Protein AF-A0A7J4PI38-F1 (afdb_monomer)

Secondary structure (DSSP, 8-state):
-----HHHHHHHHHHHHHGGG-S-HHHHHHHHHHHS-HHHHHHHHHHT----HHHHHHHHHHHHHHHHHHHHHHHHHHHHHS---HHHHHHHHHHHHHHHHHHHHHHHHHHHHHHHHHHHHHHHHHHHHHHHHHHHHHHS--HHHHHHHHHHH--SHHHHHHHHHHHHHHTTSSSSHHHHHHHHHHHHHTT-HHHHHHHHHHHHTT-

Foldseek 3Di:
DDPCDVLLVLLVVQCVVCVVVDPDNVVQLVVLVVVDDPLLVVLCVLVVRPDRSNSLLSSLVVVLVVLLVVLVVVLVVVVVPDDDDPVVNVVSVVCSVVVSVVSSVCSNCVSVVVSVVLLVQVVVCL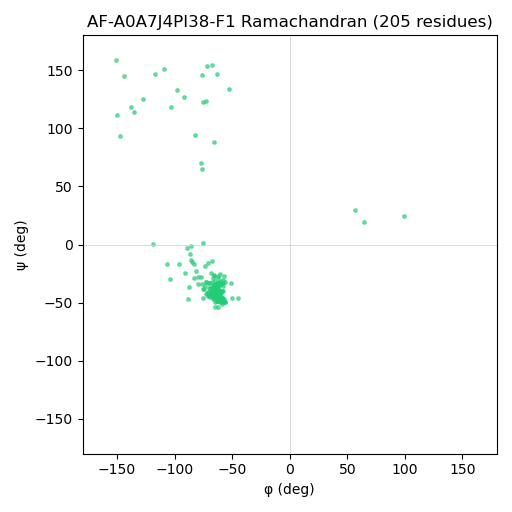VVLLCQLVVVCVVPVDNLRSLVRSLVPDPGPVSVVSVVLNVCVVVVVDVDPLRSLQVVLVVCCVSPVVSSVSSVVSVVVSD

Sequence (207 aa):
MGESNWYVKACKGTARKWGDAIPDPDAFSRKCEKSVSPEYRDALRFTGFDLESFETVLFSYFGTLAVFLILFGVDLFLLFTRSFNSRTLSLMGLLTIFIPFCVLYYLSEYVKIHAKLMKIASLGDIPEVLSYIVMSMKLVPNVEHAVLFAARNSERPLAKDLKKLIWDLNLRTYSSMDEALLSFADLWGRNSEYFKRSLHLIKSSTA

Mean predicted aligned error: 11.88 Å

Structure (mmCIF, N/CA/C/O backbone):
data_AF-A0A7J4PI38-F1
#
_entry.id   AF-A0A7J4PI38-F1
#
loop_
_atom_site.group_PDB
_atom_site.id
_atom_site.type_symbol
_atom_site.label_atom_id
_atom_site.label_alt_id
_atom_site.label_comp_id
_atom_site.label_asym_id
_atom_site.label_entity_id
_atom_site.label_seq_id
_atom_site.pdbx_PDB_ins_code
_atom_site.Cartn_x
_atom_site.Cartn_y
_atom_site.Cartn_z
_atom_site.occupancy
_atom_site.B_iso_or_equiv
_atom_site.auth_seq_id
_atom_site.auth_comp_id
_atom_site.auth_asym_id
_atom_site.auth_atom_id
_atom_site.pdbx_PDB_model_num
ATOM 1 N N . MET A 1 1 ? -9.430 4.942 -0.952 1.00 35.44 1 MET A N 1
ATOM 2 C CA . MET A 1 1 ? -9.878 4.895 -2.359 1.00 35.44 1 MET A CA 1
ATOM 3 C C . MET A 1 1 ? -9.287 6.088 -3.098 1.00 35.44 1 MET A C 1
ATOM 5 O O . MET A 1 1 ? -9.673 7.208 -2.800 1.00 35.44 1 MET A O 1
ATOM 9 N N . GLY A 1 2 ? -8.337 5.847 -4.009 1.00 41.22 2 GLY A N 1
ATOM 10 C CA . GLY A 1 2 ? -8.160 6.711 -5.179 1.00 41.22 2 GLY A CA 1
ATOM 11 C C . GLY A 1 2 ? -7.077 7.794 -5.197 1.00 41.22 2 GLY A C 1
ATOM 12 O O . GLY A 1 2 ? -7.226 8.700 -6.005 1.00 41.22 2 GLY A O 1
ATOM 13 N N . GLU A 1 3 ? -5.978 7.725 -4.439 1.00 43.00 3 GLU A N 1
ATOM 14 C CA . GLU A 1 3 ? -4.768 8.416 -4.920 1.00 43.00 3 GLU A CA 1
ATOM 15 C C . GLU A 1 3 ? -4.096 7.494 -5.930 1.00 43.00 3 GLU A C 1
ATOM 17 O O . GLU A 1 3 ? -3.407 6.538 -5.575 1.00 43.00 3 GLU A O 1
ATOM 22 N N . SER A 1 4 ? -4.403 7.703 -7.214 1.00 55.50 4 SER A N 1
ATOM 23 C CA . SER A 1 4 ? -3.805 6.935 -8.301 1.00 55.50 4 SER A CA 1
ATOM 24 C C . SER A 1 4 ? -2.308 7.249 -8.350 1.00 55.50 4 SER A C 1
ATOM 26 O O . SER A 1 4 ? -1.882 8.188 -9.029 1.00 55.50 4 SER A O 1
ATOM 28 N N . ASN A 1 5 ? -1.522 6.491 -7.593 1.00 66.88 5 ASN A N 1
ATOM 29 C CA . ASN A 1 5 ? -0.073 6.572 -7.608 1.00 66.88 5 ASN A CA 1
ATOM 30 C C . ASN A 1 5 ? 0.399 6.427 -9.067 1.00 66.88 5 ASN A C 1
ATOM 32 O O . ASN A 1 5 ? -0.111 5.578 -9.808 1.00 66.88 5 ASN A O 1
ATOM 36 N N . TRP A 1 6 ? 1.322 7.287 -9.504 1.00 71.38 6 TRP A N 1
ATOM 37 C CA . TRP A 1 6 ? 1.819 7.338 -10.887 1.00 71.38 6 TRP A CA 1
ATOM 38 C C . TRP A 1 6 ? 2.274 5.954 -11.377 1.00 71.38 6 TRP A C 1
ATOM 40 O O . TRP A 1 6 ? 2.054 5.597 -12.533 1.00 71.38 6 TRP A O 1
ATOM 50 N N . TYR A 1 7 ? 2.801 5.149 -10.454 1.00 70.38 7 TYR A N 1
ATOM 51 C CA . TYR A 1 7 ? 3.226 3.774 -10.667 1.00 70.38 7 TYR A CA 1
ATOM 52 C C . TYR A 1 7 ? 2.083 2.842 -11.106 1.00 70.38 7 TYR A C 1
ATOM 54 O O . TYR A 1 7 ? 2.248 2.059 -12.038 1.00 70.38 7 TYR A O 1
ATOM 62 N N . VAL A 1 8 ? 0.891 2.968 -10.509 1.00 67.31 8 VAL A N 1
ATOM 63 C CA . VAL A 1 8 ? -0.290 2.156 -10.863 1.00 67.31 8 VAL A CA 1
ATOM 64 C C . VAL A 1 8 ? -0.773 2.505 -12.272 1.00 67.31 8 VAL A C 1
ATOM 66 O O . VAL A 1 8 ? -1.079 1.620 -13.069 1.00 67.31 8 VAL A O 1
ATOM 69 N N . LYS A 1 9 ? -0.792 3.802 -12.612 1.00 71.69 9 LYS A N 1
ATOM 70 C CA . LYS A 1 9 ? -1.134 4.273 -13.965 1.00 71.69 9 LYS A CA 1
ATOM 71 C C . LYS A 1 9 ? -0.126 3.786 -15.006 1.00 71.69 9 LYS A C 1
ATOM 73 O O . LYS A 1 9 ? -0.530 3.389 -16.095 1.00 71.69 9 LYS A O 1
ATOM 78 N N . ALA A 1 10 ? 1.162 3.799 -14.670 1.00 70.19 10 ALA A N 1
ATOM 79 C CA . ALA A 1 10 ? 2.227 3.336 -15.551 1.00 70.19 10 ALA A CA 1
ATOM 80 C C . ALA A 1 10 ? 2.166 1.816 -15.786 1.00 70.19 10 ALA A C 1
ATOM 82 O O . ALA A 1 10 ? 2.269 1.380 -16.934 1.00 70.19 10 ALA A O 1
ATOM 83 N N . CYS A 1 11 ? 1.900 1.023 -14.741 1.00 67.38 11 CYS A N 1
ATOM 84 C CA . CYS A 1 11 ? 1.716 -0.426 -14.856 1.00 67.38 11 CYS A CA 1
ATOM 85 C C . CYS A 1 11 ? 0.506 -0.772 -15.733 1.00 67.38 11 CYS A C 1
ATOM 87 O O . CYS A 1 11 ? 0.670 -1.448 -16.747 1.00 67.38 11 CYS A O 1
ATOM 89 N N . LYS A 1 12 ? -0.681 -0.221 -15.433 1.00 67.69 12 LYS A N 1
ATOM 90 C CA . LYS A 1 12 ? -1.895 -0.465 -16.235 1.00 67.69 12 LYS A CA 1
ATOM 91 C C . LYS A 1 12 ? -1.765 0.050 -17.669 1.00 67.69 12 LYS A C 1
ATOM 93 O O . LYS A 1 12 ? -2.235 -0.582 -18.610 1.00 67.69 12 LYS A O 1
ATOM 98 N N . GLY A 1 13 ? -1.105 1.193 -17.863 1.00 69.44 13 GLY A N 1
ATOM 99 C CA . GLY A 1 13 ? -0.837 1.746 -19.191 1.00 69.44 13 GLY A CA 1
ATOM 100 C C . GLY A 1 13 ? 0.095 0.866 -20.027 1.00 69.44 13 GLY A C 1
ATOM 101 O O . GLY A 1 13 ? -0.105 0.735 -21.234 1.00 69.44 13 GLY A O 1
ATOM 102 N N . THR A 1 14 ? 1.080 0.235 -19.387 1.00 66.38 14 THR A N 1
ATOM 103 C CA . THR A 1 14 ? 2.023 -0.678 -20.047 1.00 66.38 14 THR A CA 1
ATOM 104 C C . THR A 1 14 ? 1.363 -2.016 -20.351 1.00 66.38 14 THR A C 1
ATOM 106 O O . THR A 1 14 ? 1.433 -2.468 -21.491 1.00 66.38 14 THR A O 1
ATOM 109 N N . ALA A 1 15 ? 0.634 -2.588 -19.388 1.00 62.62 15 ALA A N 1
ATOM 110 C CA . ALA A 1 15 ? -0.141 -3.813 -19.574 1.00 62.62 15 ALA A CA 1
ATOM 111 C C . ALA A 1 15 ? -1.180 -3.668 -20.697 1.00 62.62 15 ALA A C 1
ATOM 113 O O . ALA A 1 15 ? -1.309 -4.548 -21.537 1.00 62.62 15 ALA A O 1
ATOM 114 N N . ARG A 1 16 ? -1.852 -2.515 -20.800 1.00 65.38 16 ARG A N 1
ATOM 115 C CA . ARG A 1 16 ? -2.828 -2.259 -21.869 1.00 65.38 16 ARG A CA 1
ATOM 116 C C . ARG A 1 16 ? -2.203 -2.096 -23.257 1.00 65.38 16 ARG A C 1
ATOM 118 O O . ARG A 1 16 ? -2.841 -2.437 -24.241 1.00 65.38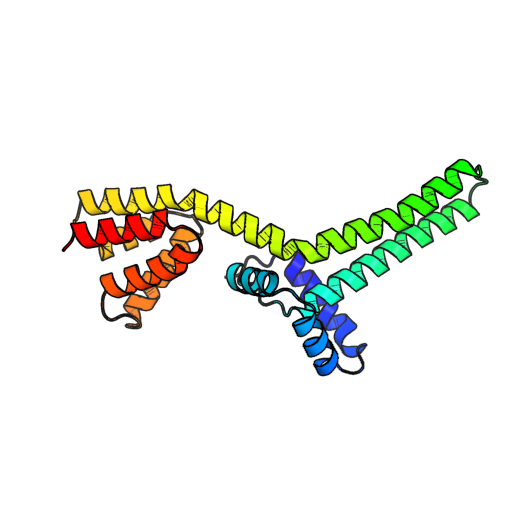 16 ARG A O 1
ATOM 125 N N . LYS A 1 17 ? -0.994 -1.533 -23.357 1.00 70.31 17 LYS A N 1
ATOM 126 C CA . LYS A 1 17 ? -0.315 -1.319 -24.650 1.00 70.31 17 LYS A CA 1
ATOM 127 C C . LYS A 1 17 ? 0.436 -2.549 -25.154 1.00 70.31 17 LYS A C 1
ATOM 129 O O . LYS A 1 17 ? 0.605 -2.688 -26.358 1.00 70.31 17 LYS A O 1
ATOM 134 N N . TRP A 1 18 ? 0.914 -3.391 -24.242 1.00 61.66 18 TRP A N 1
ATOM 135 C CA . TRP A 1 18 ? 1.787 -4.525 -24.555 1.00 61.66 18 TRP A CA 1
ATOM 136 C C . TRP A 1 18 ? 1.186 -5.885 -24.178 1.00 61.66 18 TRP A C 1
ATOM 138 O O . TRP A 1 18 ? 1.817 -6.906 -24.428 1.00 61.66 18 TRP A O 1
ATOM 148 N N . GLY A 1 19 ? -0.030 -5.915 -23.624 1.00 57.78 19 GLY A N 1
ATOM 149 C CA . GLY A 1 19 ? -0.779 -7.141 -23.335 1.00 57.78 19 GLY A CA 1
ATOM 150 C C . GLY A 1 19 ? -1.113 -7.941 -24.593 1.00 57.78 19 GLY A C 1
ATOM 151 O O . GLY A 1 19 ? -0.980 -9.159 -24.583 1.00 57.78 19 GLY A O 1
ATOM 152 N N . ASP A 1 20 ? -1.414 -7.256 -25.700 1.00 58.16 20 ASP A N 1
ATOM 153 C CA . ASP A 1 20 ? -1.710 -7.883 -26.999 1.00 58.16 20 ASP A CA 1
ATOM 154 C C . ASP A 1 20 ? -0.472 -8.510 -27.669 1.00 58.16 20 ASP A C 1
ATOM 156 O O . ASP A 1 20 ? -0.597 -9.313 -28.590 1.00 58.16 20 ASP A O 1
ATOM 160 N N . ALA A 1 21 ? 0.740 -8.158 -27.219 1.00 57.75 21 ALA A N 1
ATOM 161 C CA . ALA A 1 21 ? 1.996 -8.692 -27.752 1.00 57.75 21 ALA A CA 1
ATOM 162 C C . ALA A 1 21 ? 2.417 -10.020 -27.090 1.00 57.75 21 ALA A C 1
ATOM 164 O O . ALA A 1 21 ? 3.459 -10.580 -27.436 1.00 57.75 21 ALA A O 1
ATOM 165 N N . ILE A 1 22 ? 1.643 -10.513 -26.117 1.00 58.16 22 ILE A N 1
ATOM 166 C CA . ILE A 1 22 ? 1.981 -11.687 -25.312 1.00 58.16 22 ILE A CA 1
ATOM 167 C C . ILE A 1 22 ? 1.150 -12.878 -25.813 1.00 58.16 22 ILE A C 1
ATOM 169 O O . ILE A 1 22 ? -0.074 -12.826 -25.728 1.00 58.16 22 ILE A O 1
ATOM 173 N N . PRO A 1 23 ? 1.785 -13.959 -26.313 1.00 51.16 23 PRO A N 1
ATOM 174 C CA . PRO A 1 23 ? 1.085 -15.063 -26.980 1.00 51.16 23 PRO A CA 1
ATOM 175 C C . PRO A 1 23 ? 0.081 -15.825 -26.103 1.00 51.16 23 PRO A C 1
ATOM 177 O O . PRO A 1 23 ? -0.862 -16.389 -26.637 1.00 51.16 23 PRO A O 1
ATOM 180 N N . ASP A 1 24 ? 0.284 -15.842 -24.779 1.00 60.00 24 ASP A N 1
ATOM 181 C CA . ASP A 1 24 ? -0.591 -16.507 -23.804 1.00 60.00 24 ASP A CA 1
ATOM 182 C C . ASP A 1 24 ? -0.604 -15.737 -22.464 1.00 60.00 24 ASP A C 1
ATOM 184 O O . ASP A 1 24 ? 0.259 -15.969 -21.601 1.00 60.00 24 ASP A O 1
ATOM 188 N N . PRO A 1 25 ? -1.561 -14.817 -22.251 1.00 58.53 25 PRO A N 1
ATOM 189 C CA . PRO A 1 25 ? -1.637 -14.020 -21.024 1.00 58.53 25 PRO A CA 1
ATOM 190 C C . PRO A 1 25 ? -1.866 -14.883 -19.769 1.00 58.53 25 PRO A C 1
ATOM 192 O O . PRO A 1 25 ? -1.253 -14.637 -18.728 1.00 58.53 25 PRO A O 1
ATOM 195 N N . ASP A 1 26 ? -2.649 -15.961 -19.870 1.00 56.91 26 ASP A N 1
ATOM 196 C CA . ASP A 1 26 ? -2.992 -16.820 -18.727 1.00 56.91 26 ASP A CA 1
ATOM 197 C C . ASP A 1 26 ? -1.838 -17.729 -18.279 1.00 56.91 26 ASP A C 1
ATOM 199 O O . ASP A 1 26 ? -1.621 -17.945 -17.081 1.00 56.91 26 ASP A O 1
ATOM 203 N N . ALA A 1 27 ? -1.057 -18.259 -19.227 1.00 59.47 27 ALA A N 1
ATOM 204 C CA . ALA A 1 27 ? 0.107 -19.087 -18.914 1.00 59.47 27 ALA A CA 1
ATOM 205 C C . ALA A 1 27 ? 1.230 -18.249 -18.284 1.00 59.47 27 ALA A C 1
ATOM 207 O O . ALA A 1 27 ? 1.907 -18.703 -17.353 1.00 59.47 27 ALA A O 1
ATOM 208 N N . PHE A 1 28 ? 1.399 -17.010 -18.754 1.00 55.09 28 PHE A N 1
ATOM 209 C 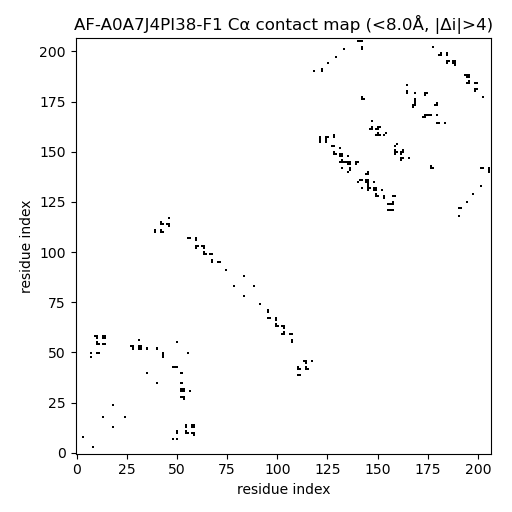CA . PHE A 1 28 ? 2.366 -16.069 -18.204 1.00 55.09 28 PHE A CA 1
ATOM 210 C C . PHE A 1 28 ? 1.939 -15.566 -16.817 1.00 55.09 28 PHE A C 1
ATOM 212 O O . PHE A 1 28 ? 2.764 -15.554 -15.902 1.00 55.09 28 PHE A O 1
ATOM 219 N N . SER A 1 29 ? 0.649 -15.270 -16.614 1.00 57.53 29 SER A N 1
ATOM 220 C CA . SER A 1 29 ? 0.096 -14.896 -15.305 1.00 57.53 29 SER A CA 1
ATOM 221 C C . SER A 1 29 ? 0.327 -15.989 -14.255 1.00 57.53 29 SER A C 1
ATOM 223 O O . SER A 1 29 ? 0.899 -15.716 -13.198 1.00 57.53 29 SER A O 1
ATOM 225 N N . ARG A 1 30 ? 0.048 -17.263 -14.580 1.00 59.28 30 ARG A N 1
ATOM 226 C CA . ARG A 1 30 ? 0.327 -18.401 -13.675 1.00 59.28 30 ARG A CA 1
ATOM 227 C C . ARG A 1 30 ? 1.812 -18.571 -13.353 1.00 59.28 30 ARG A C 1
ATOM 229 O O . ARG A 1 30 ? 2.163 -19.005 -12.254 1.00 59.28 30 ARG A O 1
ATOM 236 N N . LYS A 1 31 ? 2.700 -18.269 -14.305 1.00 58.75 31 LYS A N 1
ATOM 237 C CA . LYS A 1 31 ? 4.153 -18.358 -14.105 1.00 58.75 31 LYS A CA 1
ATOM 238 C C . LYS A 1 31 ? 4.650 -17.230 -13.198 1.00 58.75 31 LYS A C 1
ATOM 240 O O . LYS A 1 31 ? 5.396 -17.500 -12.262 1.00 58.75 31 LYS A O 1
ATOM 245 N N . CYS A 1 32 ? 4.161 -16.008 -13.401 1.00 55.53 32 CYS A N 1
ATOM 246 C CA . CYS A 1 32 ? 4.422 -14.870 -12.521 1.00 55.53 32 CYS A CA 1
ATOM 247 C C . CYS A 1 32 ? 3.846 -15.085 -11.115 1.00 55.53 32 CYS A C 1
ATOM 249 O O . CYS A 1 32 ? 4.543 -14.840 -10.135 1.00 55.53 32 CYS A O 1
ATOM 251 N N . GLU A 1 33 ? 2.634 -15.633 -10.990 1.00 59.81 33 GLU A N 1
ATOM 252 C CA . GLU A 1 33 ? 2.028 -15.983 -9.699 1.00 59.81 33 GLU A CA 1
ATOM 253 C C . GLU A 1 33 ? 2.872 -16.966 -8.882 1.00 59.81 33 GLU A C 1
ATOM 255 O O . GLU A 1 33 ? 2.884 -16.871 -7.652 1.00 59.81 33 GLU A O 1
ATOM 260 N N . LYS A 1 34 ? 3.548 -17.911 -9.550 1.00 58.47 34 LYS A N 1
ATOM 261 C CA . LYS A 1 34 ? 4.440 -18.893 -8.915 1.00 58.47 34 LYS A CA 1
ATOM 262 C C . LYS A 1 34 ? 5.823 -18.332 -8.585 1.00 58.47 34 LYS A C 1
ATOM 264 O O . LYS A 1 34 ? 6.456 -18.822 -7.656 1.00 58.47 34 LYS A O 1
ATOM 269 N N . SER A 1 35 ? 6.302 -17.341 -9.335 1.00 55.34 35 SER A N 1
ATOM 270 C CA . SER A 1 35 ? 7.614 -16.713 -9.114 1.00 55.34 35 SER A CA 1
ATOM 271 C C . SER A 1 35 ? 7.596 -15.595 -8.069 1.00 55.34 35 SER A C 1
ATOM 273 O O . SER A 1 35 ? 8.654 -15.182 -7.601 1.00 55.34 35 SER A O 1
ATOM 275 N N . VAL A 1 36 ? 6.418 -15.093 -7.698 1.00 58.38 36 VAL A N 1
ATOM 276 C CA . VAL A 1 36 ? 6.273 -13.972 -6.765 1.00 58.38 36 VAL A CA 1
ATOM 277 C C . VAL A 1 36 ? 6.126 -14.476 -5.327 1.00 58.38 36 VAL A C 1
ATOM 279 O O . VAL A 1 36 ? 5.270 -15.308 -5.023 1.00 58.38 36 VAL A O 1
ATOM 282 N N . SER A 1 37 ? 6.975 -13.959 -4.431 1.00 58.91 37 SER A N 1
ATOM 283 C CA . SER A 1 37 ? 7.008 -14.362 -3.023 1.00 58.91 37 SER A CA 1
ATOM 284 C C . SER A 1 37 ? 5.687 -14.036 -2.300 1.00 58.91 37 SER A C 1
ATOM 286 O O . SER A 1 37 ? 5.055 -13.019 -2.605 1.00 58.91 37 SER A O 1
ATOM 288 N N . PRO A 1 38 ? 5.260 -14.851 -1.313 1.00 60.88 38 PRO A N 1
ATOM 289 C CA . PRO A 1 38 ? 4.015 -14.624 -0.566 1.00 60.88 38 PRO A CA 1
ATOM 290 C C . PRO A 1 38 ? 3.965 -13.235 0.094 1.00 60.88 38 PRO A C 1
ATOM 292 O O . PRO A 1 38 ? 2.917 -12.595 0.121 1.00 60.88 38 PRO A O 1
ATOM 295 N N . GLU A 1 39 ? 5.120 -12.710 0.507 1.00 59.12 39 GLU A N 1
ATOM 296 C CA . GLU A 1 39 ? 5.279 -11.361 1.068 1.00 59.12 39 GLU A CA 1
ATOM 297 C C . GLU A 1 39 ? 4.817 -10.240 0.123 1.00 59.12 39 GLU A C 1
ATOM 299 O O . GLU A 1 39 ? 4.314 -9.210 0.569 1.00 59.12 39 GLU A O 1
ATOM 304 N N . TYR A 1 40 ? 4.980 -10.417 -1.191 1.00 61.53 40 TYR A N 1
ATOM 305 C CA . TYR A 1 40 ? 4.570 -9.419 -2.178 1.00 61.53 40 TYR A CA 1
ATOM 306 C C . TYR A 1 40 ? 3.047 -9.378 -2.349 1.00 61.53 40 TYR A C 1
ATOM 308 O O . TYR A 1 40 ? 2.463 -8.307 -2.511 1.00 61.53 40 TYR A O 1
ATOM 316 N N . ARG A 1 41 ? 2.386 -10.539 -2.252 1.00 62.59 41 ARG A N 1
ATOM 317 C CA . ARG A 1 41 ? 0.919 -10.640 -2.298 1.00 62.59 41 ARG A CA 1
ATOM 318 C C . ARG A 1 41 ? 0.278 -9.980 -1.084 1.00 62.59 41 ARG A C 1
ATOM 320 O O . ARG A 1 41 ? -0.723 -9.278 -1.223 1.00 62.59 41 ARG A O 1
ATOM 327 N N . ASP A 1 42 ? 0.880 -10.159 0.087 1.00 63.31 42 ASP A N 1
ATOM 328 C CA . ASP A 1 42 ? 0.437 -9.493 1.311 1.00 63.31 42 ASP A CA 1
ATOM 329 C C . ASP A 1 42 ? 0.635 -7.972 1.230 1.00 63.31 42 ASP A C 1
ATOM 331 O O . ASP A 1 42 ? -0.252 -7.216 1.628 1.00 63.31 42 ASP A O 1
ATOM 335 N N . ALA A 1 43 ? 1.744 -7.509 0.640 1.00 58.53 43 ALA A N 1
ATOM 336 C CA . ALA A 1 43 ? 1.987 -6.087 0.387 1.00 58.53 43 ALA A CA 1
ATOM 337 C C . ALA A 1 43 ? 0.963 -5.470 -0.588 1.00 58.53 43 ALA A C 1
ATOM 339 O O . ALA A 1 43 ? 0.470 -4.366 -0.343 1.00 58.53 43 ALA A O 1
ATOM 340 N N . LEU A 1 44 ? 0.593 -6.180 -1.660 1.00 64.88 44 LEU A N 1
ATOM 341 C CA . LEU A 1 44 ? -0.462 -5.757 -2.594 1.00 64.88 44 LEU A CA 1
ATOM 342 C C . LEU A 1 44 ? -1.833 -5.654 -1.909 1.00 64.88 44 LEU A C 1
ATOM 344 O O . LEU A 1 44 ? -2.511 -4.635 -2.035 1.00 64.88 44 LEU A O 1
ATOM 348 N N . ARG A 1 45 ? -2.216 -6.662 -1.111 1.00 63.31 45 ARG A N 1
ATOM 349 C CA . ARG A 1 45 ? -3.464 -6.626 -0.326 1.00 63.31 45 ARG A CA 1
ATOM 350 C C . ARG A 1 45 ? -3.488 -5.472 0.672 1.00 63.31 45 ARG A C 1
ATOM 352 O O . ARG A 1 45 ? -4.522 -4.834 0.830 1.00 63.31 45 ARG A O 1
ATOM 359 N N . PHE A 1 46 ? -2.361 -5.204 1.331 1.00 61.78 46 PHE A N 1
ATOM 360 C CA . PHE A 1 46 ? -2.250 -4.129 2.315 1.00 61.78 46 PHE A CA 1
ATOM 361 C C . PHE A 1 46 ? -2.316 -2.736 1.676 1.00 61.78 46 PHE A C 1
ATOM 363 O O . PHE A 1 46 ? -2.983 -1.848 2.196 1.00 61.78 46 PHE A O 1
ATOM 370 N N . THR A 1 47 ? -1.658 -2.544 0.531 1.00 61.31 47 THR A N 1
ATOM 371 C CA . THR A 1 47 ? -1.671 -1.260 -0.195 1.00 61.31 47 THR A CA 1
ATOM 372 C C . THR A 1 47 ? -2.999 -0.983 -0.899 1.00 61.31 47 THR A C 1
ATOM 374 O O . THR A 1 47 ? -3.290 0.166 -1.228 1.00 61.31 47 THR A O 1
ATOM 377 N N . GLY A 1 48 ? -3.822 -2.014 -1.125 1.00 60.47 48 GLY A N 1
ATOM 378 C CA . GLY A 1 48 ? -5.095 -1.879 -1.831 1.00 60.47 48 GLY A CA 1
ATOM 379 C C . GLY A 1 48 ? -4.919 -1.458 -3.291 1.00 60.47 48 GLY A C 1
ATOM 380 O O . GLY A 1 48 ? -5.853 -0.919 -3.890 1.00 60.47 48 GLY A O 1
ATOM 381 N N . PHE A 1 49 ? -3.724 -1.653 -3.859 1.00 64.00 49 PHE A N 1
ATOM 382 C CA . PHE A 1 49 ? -3.504 -1.445 -5.279 1.00 64.00 49 PHE A CA 1
ATOM 383 C C . PHE A 1 49 ? -4.167 -2.572 -6.064 1.00 64.00 49 PHE A C 1
ATOM 385 O O . PHE A 1 49 ? -3.873 -3.747 -5.866 1.00 64.00 49 PHE A O 1
ATOM 392 N N . ASP A 1 50 ? -5.048 -2.185 -6.981 1.00 56.97 50 ASP A N 1
ATOM 393 C CA . ASP A 1 50 ? -5.643 -3.064 -7.981 1.00 56.97 50 ASP A CA 1
ATOM 394 C C . ASP A 1 50 ? -4.612 -3.323 -9.092 1.00 56.97 50 ASP A C 1
ATOM 396 O O . ASP A 1 50 ? -4.680 -2.727 -10.167 1.00 56.97 50 ASP A O 1
ATOM 400 N N . LEU A 1 51 ? -3.572 -4.087 -8.746 1.00 60.75 51 LEU A N 1
ATOM 401 C CA . LEU A 1 51 ? -2.466 -4.484 -9.614 1.00 60.75 51 LEU A CA 1
ATOM 402 C C . LEU A 1 51 ? -2.314 -6.002 -9.552 1.00 60.75 51 LEU A C 1
ATOM 404 O O . LEU A 1 51 ? -2.111 -6.570 -8.474 1.00 60.75 51 LEU A O 1
ATOM 408 N N . GLU A 1 52 ? -2.349 -6.652 -10.709 1.00 62.81 52 GLU A N 1
ATOM 409 C CA . GLU A 1 52 ? -1.955 -8.055 -10.803 1.00 62.81 52 GLU A CA 1
ATOM 410 C C . GLU A 1 52 ? -0.431 -8.181 -10.768 1.00 62.81 52 GLU A C 1
ATOM 412 O O . GLU A 1 52 ? 0.305 -7.348 -11.303 1.00 62.81 52 GLU A O 1
ATOM 417 N N . SER A 1 53 ? 0.067 -9.267 -10.166 1.00 62.16 53 SER A N 1
ATOM 418 C CA . SER A 1 53 ? 1.510 -9.531 -10.052 1.00 62.16 53 SER A CA 1
ATOM 419 C C . SER A 1 53 ? 2.217 -9.558 -11.416 1.00 62.16 53 SER A C 1
ATOM 421 O O . SER A 1 53 ? 3.401 -9.247 -11.519 1.00 62.16 53 SER A O 1
ATOM 423 N N . PHE A 1 54 ? 1.479 -9.894 -12.472 1.00 64.88 54 PHE A N 1
ATOM 424 C CA . PHE A 1 54 ? 1.917 -9.846 -13.861 1.00 64.88 54 PHE A CA 1
ATOM 425 C C . PHE A 1 54 ? 2.198 -8.423 -14.368 1.00 64.88 54 PHE A C 1
ATOM 427 O O . PHE A 1 54 ? 3.244 -8.185 -14.973 1.00 64.88 54 PHE A O 1
ATOM 434 N N . GLU A 1 55 ? 1.310 -7.466 -14.092 1.00 66.25 55 GLU A N 1
ATOM 435 C CA . GLU A 1 55 ? 1.423 -6.090 -14.594 1.00 66.25 55 GLU A CA 1
ATOM 436 C C . GLU A 1 55 ? 2.678 -5.399 -14.050 1.00 66.25 55 GLU A C 1
ATOM 438 O O . GLU A 1 55 ? 3.331 -4.618 -14.745 1.00 66.25 55 GLU A O 1
ATOM 443 N N . THR A 1 56 ? 3.051 -5.727 -12.813 1.00 69.56 56 THR A N 1
ATOM 444 C CA . THR A 1 56 ? 4.212 -5.143 -12.138 1.00 69.56 56 THR A CA 1
ATOM 445 C C . THR A 1 56 ? 5.532 -5.708 -12.655 1.00 69.56 56 THR A C 1
ATOM 447 O O . THR A 1 56 ? 6.508 -4.976 -12.846 1.00 69.56 56 THR A O 1
ATOM 450 N N . VAL A 1 57 ? 5.556 -7.011 -12.944 1.00 70.88 57 VAL A N 1
ATOM 451 C CA . VAL A 1 57 ? 6.716 -7.692 -13.530 1.00 70.88 57 VAL A CA 1
ATOM 452 C C . VAL A 1 57 ? 6.932 -7.236 -14.974 1.00 70.88 57 VAL A C 1
ATOM 454 O O . VAL A 1 57 ? 8.055 -6.887 -15.339 1.00 70.88 57 VAL A O 1
ATOM 457 N N . LEU A 1 58 ? 5.865 -7.154 -15.775 1.00 69.94 58 LEU A N 1
ATOM 458 C CA . LEU A 1 58 ? 5.941 -6.623 -17.137 1.00 69.94 58 LEU A CA 1
ATOM 459 C C . LEU A 1 58 ? 6.465 -5.192 -17.167 1.00 69.94 58 LEU A C 1
ATOM 461 O O . LEU A 1 58 ? 7.388 -4.899 -17.923 1.00 69.94 58 LEU A O 1
ATOM 465 N N . PHE A 1 59 ? 5.903 -4.307 -16.341 1.00 75.56 59 PHE A N 1
ATOM 466 C CA . PHE A 1 59 ? 6.346 -2.918 -16.284 1.00 75.56 59 PHE A CA 1
ATOM 467 C C . PHE A 1 59 ? 7.829 -2.805 -15.914 1.00 75.56 59 PHE A C 1
ATOM 469 O O . PHE A 1 59 ? 8.553 -2.019 -16.521 1.00 75.56 59 PHE A O 1
ATOM 476 N N . SER A 1 60 ? 8.297 -3.635 -14.977 1.00 77.50 60 SER A N 1
ATOM 477 C CA . SER A 1 60 ? 9.706 -3.674 -14.576 1.00 77.50 60 SER A CA 1
ATOM 478 C C . SER A 1 60 ? 10.614 -4.098 -15.734 1.00 77.50 60 SER A C 1
ATOM 480 O O . SER A 1 60 ? 11.582 -3.403 -16.030 1.00 77.50 60 SER A O 1
ATOM 482 N N . TYR A 1 61 ? 10.281 -5.180 -16.446 1.00 79.19 61 TYR A N 1
ATOM 483 C CA . TYR A 1 61 ? 11.082 -5.641 -17.585 1.00 79.19 61 TYR A CA 1
ATOM 484 C C . TYR A 1 61 ? 11.070 -4.658 -18.760 1.00 79.19 61 TYR A C 1
ATOM 486 O O . TYR A 1 61 ? 12.134 -4.339 -19.291 1.00 79.19 61 TYR A O 1
ATOM 494 N N . PHE A 1 62 ? 9.900 -4.139 -19.149 1.00 80.69 62 PHE A N 1
ATOM 495 C CA . PHE A 1 62 ? 9.795 -3.155 -20.231 1.00 80.69 62 PHE A CA 1
ATOM 496 C C . PHE A 1 62 ? 10.478 -1.832 -19.875 1.00 80.69 62 PHE A C 1
ATOM 498 O O . PHE A 1 62 ? 11.162 -1.256 -20.720 1.00 80.69 62 PHE A O 1
ATOM 505 N N . GLY A 1 63 ? 10.345 -1.368 -18.629 1.00 81.62 63 GLY A N 1
ATOM 506 C CA . GLY A 1 63 ? 11.026 -0.174 -18.133 1.00 81.62 63 GLY A CA 1
ATOM 507 C C . GLY A 1 63 ? 12.546 -0.325 -18.169 1.00 81.62 63 GLY A C 1
ATOM 508 O O . GLY A 1 63 ? 13.238 0.538 -18.707 1.00 81.62 63 GLY A O 1
ATOM 509 N N . THR A 1 64 ? 13.071 -1.452 -17.680 1.00 85.25 64 THR A N 1
ATOM 510 C CA . THR A 1 64 ? 14.507 -1.761 -17.736 1.00 85.25 64 THR A CA 1
ATOM 511 C C . THR A 1 64 ? 15.014 -1.853 -19.174 1.00 85.25 64 THR A C 1
ATOM 513 O O . THR A 1 64 ? 16.065 -1.291 -19.481 1.00 85.25 64 THR A O 1
ATOM 516 N N . LEU A 1 65 ? 14.267 -2.506 -20.068 1.00 85.69 65 LEU A N 1
ATOM 517 C CA . LEU A 1 65 ? 14.636 -2.635 -21.478 1.00 85.69 65 LEU A CA 1
ATOM 518 C C . LEU A 1 65 ? 14.660 -1.265 -22.171 1.00 85.69 65 LEU A C 1
ATOM 520 O O . LEU A 1 65 ? 15.624 -0.951 -22.865 1.00 85.69 65 LEU A O 1
ATOM 524 N N . ALA A 1 66 ? 13.654 -0.419 -21.938 1.00 86.56 66 ALA A N 1
ATOM 525 C CA . ALA A 1 66 ? 13.608 0.930 -22.495 1.00 86.56 66 ALA A CA 1
ATOM 526 C C . ALA A 1 66 ? 14.786 1.793 -22.014 1.00 86.56 66 ALA A C 1
ATOM 528 O O . ALA A 1 66 ? 15.444 2.436 -22.830 1.00 86.56 66 ALA A O 1
ATOM 529 N N . VAL A 1 67 ? 15.097 1.772 -20.711 1.00 87.44 67 VAL A N 1
ATOM 530 C CA . VAL A 1 67 ? 16.246 2.503 -20.148 1.00 87.44 67 VAL A CA 1
ATOM 531 C C . VAL A 1 67 ? 17.563 1.991 -20.730 1.00 87.44 67 VAL A C 1
ATOM 533 O O . VAL A 1 67 ? 18.415 2.797 -21.098 1.00 87.44 67 VAL A O 1
ATOM 536 N N . PHE A 1 68 ? 17.719 0.673 -20.870 1.00 89.25 68 PHE A N 1
ATOM 537 C CA . PHE A 1 68 ? 18.899 0.081 -21.494 1.00 89.25 68 PHE A CA 1
ATOM 538 C C . PHE A 1 68 ? 19.066 0.531 -22.950 1.00 89.25 68 PHE A C 1
ATOM 540 O O . PHE A 1 68 ? 20.153 0.957 -23.325 1.00 89.25 68 PHE A O 1
ATOM 547 N N . LEU A 1 69 ? 17.999 0.511 -23.759 1.00 89.06 69 LEU A N 1
ATOM 548 C CA . LEU A 1 69 ? 18.056 0.967 -25.153 1.00 89.06 69 LEU A CA 1
ATOM 549 C C . LEU A 1 69 ? 18.384 2.459 -25.272 1.00 89.06 69 LEU A C 1
ATOM 551 O O . LEU A 1 69 ? 19.133 2.844 -26.167 1.00 89.06 69 LEU A O 1
ATOM 555 N N . ILE A 1 70 ? 17.855 3.294 -24.374 1.00 89.56 70 ILE A N 1
ATOM 556 C CA . ILE A 1 70 ? 18.160 4.730 -24.349 1.00 89.56 70 ILE A CA 1
ATOM 557 C C . ILE A 1 70 ? 19.639 4.951 -24.015 1.00 89.56 70 ILE A C 1
ATOM 559 O O . ILE A 1 70 ? 20.315 5.675 -24.741 1.00 89.56 70 ILE A O 1
ATOM 563 N N . LEU A 1 71 ? 20.156 4.312 -22.960 1.00 88.38 71 LEU A N 1
ATOM 564 C CA . LEU A 1 71 ? 21.564 4.436 -22.568 1.00 88.38 71 LEU A CA 1
ATOM 565 C C . LEU A 1 71 ? 22.502 3.898 -23.650 1.00 88.38 71 LEU A C 1
ATOM 567 O O . LEU A 1 71 ? 23.450 4.576 -24.030 1.00 88.38 71 LEU A O 1
ATOM 571 N N . PHE A 1 72 ? 22.183 2.737 -24.221 1.00 87.62 72 PHE A N 1
ATOM 572 C CA . PHE A 1 72 ? 22.946 2.159 -25.322 1.00 87.62 72 PHE A CA 1
ATOM 573 C C . PHE A 1 72 ? 22.939 3.058 -26.569 1.00 87.62 72 PHE A C 1
ATOM 575 O O . PHE A 1 72 ? 23.963 3.220 -27.229 1.00 87.62 72 PHE A O 1
ATOM 582 N N . GLY A 1 73 ? 21.802 3.690 -26.877 1.00 88.31 73 GLY A N 1
ATOM 583 C CA . GLY A 1 73 ? 21.695 4.663 -27.963 1.00 88.31 73 GLY A CA 1
ATOM 584 C C . GLY A 1 73 ? 22.541 5.917 -27.723 1.00 88.31 73 GLY A C 1
ATOM 585 O O . GLY A 1 73 ? 23.209 6.389 -28.643 1.00 88.31 73 GLY A O 1
ATOM 586 N N . VAL A 1 74 ? 22.558 6.430 -26.488 1.00 87.94 74 VAL A N 1
ATOM 587 C CA . VAL A 1 74 ? 23.416 7.558 -26.087 1.00 87.94 74 VAL A CA 1
ATOM 588 C C . VAL A 1 74 ? 24.892 7.183 -26.200 1.00 87.94 74 VAL A C 1
ATOM 590 O O . VAL A 1 74 ? 25.665 7.953 -26.771 1.00 87.94 74 VAL A O 1
ATOM 593 N N . ASP A 1 75 ? 25.280 5.996 -25.736 1.00 86.75 75 ASP A N 1
ATOM 594 C CA . ASP A 1 75 ? 26.655 5.508 -25.847 1.00 86.75 75 ASP A CA 1
ATOM 595 C C . ASP A 1 75 ? 27.096 5.409 -27.310 1.00 86.75 75 ASP A C 1
ATOM 597 O O . ASP A 1 75 ? 28.166 5.899 -27.671 1.00 86.75 75 ASP A O 1
ATOM 601 N N . LEU A 1 76 ? 26.253 4.840 -28.178 1.00 86.56 76 LEU A N 1
ATOM 602 C CA . LEU A 1 76 ? 26.538 4.706 -29.607 1.00 86.56 76 LEU A CA 1
ATOM 603 C C . LEU A 1 76 ? 26.664 6.075 -30.292 1.00 86.56 76 LEU A C 1
ATOM 605 O O . LEU A 1 76 ? 27.580 6.288 -31.088 1.00 86.56 76 LEU A O 1
ATOM 609 N N . PHE A 1 77 ? 25.790 7.025 -29.950 1.00 87.38 77 PHE A N 1
ATOM 610 C CA . PHE A 1 77 ? 25.855 8.395 -30.461 1.00 87.38 77 PHE A CA 1
ATOM 611 C C . PHE A 1 77 ? 27.137 9.124 -30.028 1.00 87.38 77 PHE A C 1
ATOM 613 O O . PHE A 1 77 ? 27.776 9.815 -30.829 1.00 87.38 77 PHE A O 1
ATOM 620 N N . LEU A 1 78 ? 27.549 8.951 -28.771 1.00 85.56 78 LEU A N 1
ATOM 621 C CA . LEU A 1 78 ? 28.798 9.514 -28.267 1.00 85.56 78 LEU A CA 1
ATOM 622 C C . LEU A 1 78 ? 30.000 8.911 -29.003 1.00 85.56 78 LEU A C 1
ATOM 624 O O . LEU A 1 78 ? 30.853 9.658 -29.484 1.00 85.56 78 LEU A O 1
ATOM 628 N N . LEU A 1 79 ? 30.042 7.587 -29.170 1.00 84.69 79 LEU A N 1
ATOM 629 C CA . LEU A 1 79 ? 31.117 6.905 -29.901 1.00 84.69 79 LEU A CA 1
ATOM 630 C C . LEU A 1 79 ? 31.234 7.359 -31.360 1.00 84.69 79 LEU A C 1
ATOM 632 O O . LEU A 1 79 ? 32.336 7.395 -31.901 1.00 84.69 79 LEU A O 1
ATOM 636 N N . PHE A 1 80 ? 30.120 7.736 -31.989 1.00 83.25 80 PHE A N 1
ATOM 637 C CA . PHE A 1 80 ? 30.116 8.257 -33.355 1.00 83.25 80 PHE A CA 1
ATOM 638 C C . PHE A 1 80 ? 30.685 9.682 -33.460 1.00 83.25 80 PHE A C 1
ATOM 640 O O . PHE A 1 80 ? 31.290 10.040 -34.468 1.00 83.25 80 PHE A O 1
ATOM 647 N N . THR A 1 81 ? 30.503 10.511 -32.429 1.00 82.06 81 THR A N 1
ATOM 648 C CA . THR A 1 81 ? 30.869 11.938 -32.464 1.00 82.06 81 THR A CA 1
ATOM 649 C C . THR A 1 81 ? 32.285 12.228 -31.976 1.00 82.06 81 THR A C 1
ATOM 651 O O . THR A 1 81 ? 32.859 13.250 -32.363 1.00 82.06 81 THR A O 1
ATOM 654 N N . ARG A 1 82 ? 32.881 11.370 -31.136 1.00 78.69 82 ARG A N 1
ATOM 655 C CA . ARG A 1 82 ? 34.207 11.631 -30.559 1.00 78.69 82 ARG A CA 1
ATOM 656 C C . ARG A 1 82 ? 35.053 10.372 -30.400 1.00 78.69 82 ARG A C 1
ATOM 658 O O . ARG A 1 82 ? 34.560 9.312 -30.040 1.00 78.69 82 ARG A O 1
ATOM 665 N N . SER A 1 83 ? 36.364 10.526 -30.596 1.00 77.75 83 SER A N 1
ATOM 666 C CA . SER A 1 83 ? 37.341 9.500 -30.225 1.00 77.75 83 SER A CA 1
ATOM 667 C C . SER A 1 83 ? 37.544 9.502 -28.708 1.00 77.75 83 SER A C 1
ATOM 669 O O . SER A 1 83 ? 37.886 10.534 -28.121 1.00 77.75 83 SER A O 1
ATOM 671 N N . PHE A 1 84 ? 37.306 8.352 -28.080 1.00 78.25 84 PHE A N 1
ATOM 672 C CA . PHE A 1 84 ? 37.427 8.143 -26.639 1.00 78.25 84 PHE A CA 1
ATOM 673 C C . PHE A 1 84 ? 38.632 7.264 -26.298 1.00 78.25 84 PHE A C 1
ATOM 675 O O . PHE A 1 84 ? 39.024 6.382 -27.058 1.00 78.25 84 PHE A O 1
ATOM 682 N N . ASN A 1 85 ? 39.192 7.472 -25.105 1.00 84.69 85 ASN A N 1
ATOM 683 C CA . ASN A 1 85 ? 40.237 6.609 -24.561 1.00 84.69 85 ASN A CA 1
ATOM 684 C C . ASN A 1 85 ? 39.662 5.247 -24.134 1.00 84.69 85 ASN A C 1
ATOM 686 O O . ASN A 1 85 ? 38.514 5.144 -23.697 1.00 84.69 85 ASN A O 1
ATOM 690 N N . SER A 1 86 ? 40.493 4.201 -24.132 1.00 82.44 86 SER A N 1
ATOM 691 C CA . SER A 1 86 ? 40.062 2.847 -23.744 1.00 82.44 86 SER A CA 1
ATOM 692 C C . SER A 1 86 ? 39.485 2.771 -22.321 1.00 82.44 86 SER A C 1
ATOM 694 O O . SER A 1 86 ? 38.582 1.982 -22.068 1.00 82.44 86 SER A O 1
ATOM 696 N N . ARG A 1 87 ? 39.955 3.623 -21.392 1.00 83.56 87 ARG A N 1
ATOM 697 C CA . ARG A 1 87 ? 39.433 3.685 -20.010 1.00 83.56 87 ARG A CA 1
ATOM 698 C C . ARG A 1 87 ? 38.045 4.322 -19.906 1.00 83.56 87 ARG A C 1
ATOM 700 O O . ARG A 1 87 ? 37.282 3.966 -19.019 1.00 83.56 87 ARG A O 1
ATOM 707 N N . THR A 1 88 ? 37.714 5.281 -20.771 1.00 84.44 88 THR A N 1
ATOM 708 C CA . THR A 1 88 ? 36.385 5.916 -20.760 1.00 84.44 88 THR A CA 1
ATOM 709 C C . THR A 1 88 ? 35.336 4.994 -21.375 1.00 84.44 88 THR A C 1
ATOM 711 O O . THR A 1 88 ? 34.217 4.936 -20.877 1.00 84.44 88 THR A O 1
ATOM 714 N N . LEU A 1 89 ? 35.726 4.203 -22.383 1.00 82.81 89 LEU A N 1
ATOM 715 C CA . LEU A 1 89 ? 34.860 3.201 -23.006 1.00 82.81 89 LEU A CA 1
ATOM 716 C C . LEU A 1 89 ? 34.448 2.095 -22.019 1.00 82.81 89 LEU A C 1
ATOM 718 O O . LEU A 1 89 ? 33.275 1.730 -21.960 1.00 82.81 89 LEU A O 1
ATOM 722 N N . SER A 1 90 ? 35.390 1.589 -21.215 1.00 83.75 90 SER A N 1
ATOM 723 C CA . SER A 1 90 ? 35.083 0.551 -20.222 1.00 83.75 90 SER A CA 1
ATOM 724 C C . SER A 1 90 ? 34.165 1.055 -19.103 1.00 83.75 90 SER A C 1
ATOM 726 O O . SER A 1 90 ? 33.285 0.319 -18.662 1.00 83.75 90 SER A O 1
ATOM 728 N N . LEU A 1 91 ? 34.327 2.311 -18.670 1.00 85.69 91 LEU A N 1
ATOM 729 C CA . LEU A 1 91 ? 33.468 2.930 -17.655 1.00 85.69 91 LEU A CA 1
ATOM 730 C C . LEU A 1 91 ? 32.037 3.172 -18.157 1.00 85.69 91 LEU A C 1
ATOM 732 O O . LEU A 1 91 ? 31.097 2.894 -17.414 1.00 85.69 91 LEU A O 1
ATOM 736 N N . MET A 1 92 ? 31.860 3.635 -19.401 1.00 84.69 92 MET A N 1
ATOM 737 C CA . MET A 1 92 ? 30.528 3.781 -20.011 1.00 84.69 92 MET A CA 1
ATOM 738 C C . MET A 1 92 ? 29.806 2.436 -20.098 1.00 84.69 92 MET A C 1
ATOM 740 O O . MET A 1 92 ? 28.693 2.313 -19.596 1.00 84.69 92 MET A O 1
ATOM 744 N N . GLY A 1 93 ? 30.468 1.399 -20.626 1.00 84.88 93 GLY A N 1
ATOM 745 C CA . GLY A 1 93 ? 29.862 0.068 -20.733 1.00 84.88 93 GLY A CA 1
ATOM 746 C C . GLY A 1 93 ? 29.445 -0.518 -19.378 1.00 84.88 93 GLY A C 1
ATOM 747 O O . GLY A 1 93 ? 28.364 -1.094 -19.259 1.00 84.88 93 GLY A O 1
ATOM 748 N N . LEU A 1 94 ? 30.263 -0.324 -18.336 1.00 88.31 94 LEU A N 1
ATOM 749 C CA . LEU A 1 94 ? 29.920 -0.748 -16.976 1.00 88.31 94 LEU A CA 1
ATOM 750 C C . LEU A 1 94 ? 28.667 -0.023 -16.462 1.00 88.31 94 LEU A C 1
ATOM 752 O O . LEU A 1 94 ? 27.757 -0.659 -15.931 1.00 88.31 94 LEU A O 1
ATOM 756 N N . LEU A 1 95 ? 28.608 1.300 -16.634 1.00 86.62 95 LEU A N 1
ATOM 757 C CA . LEU A 1 95 ? 27.496 2.124 -16.164 1.00 86.62 95 LEU A CA 1
ATOM 758 C C . LEU A 1 95 ? 26.183 1.772 -16.882 1.00 86.62 95 LEU A C 1
ATOM 760 O O . LEU A 1 95 ? 25.138 1.666 -16.237 1.00 86.62 95 LEU A O 1
ATOM 764 N N . THR A 1 96 ? 26.251 1.512 -18.187 1.00 88.38 96 THR A N 1
ATOM 765 C CA . THR A 1 96 ? 25.102 1.144 -19.027 1.00 88.38 96 THR A CA 1
ATOM 766 C C . THR A 1 96 ? 24.498 -0.206 -18.659 1.00 88.38 96 THR A C 1
ATOM 768 O O . THR A 1 96 ? 23.302 -0.403 -18.846 1.00 88.38 96 THR A O 1
ATOM 771 N N . ILE A 1 97 ? 25.271 -1.121 -18.070 1.00 85.44 97 ILE A N 1
ATOM 772 C CA . ILE A 1 97 ? 24.747 -2.387 -17.532 1.00 85.44 97 ILE A CA 1
ATOM 773 C C . ILE A 1 97 ? 24.270 -2.217 -16.083 1.00 85.44 97 ILE A C 1
ATOM 775 O O . ILE A 1 97 ? 23.259 -2.798 -15.684 1.00 85.44 97 ILE A O 1
ATOM 779 N N . PHE A 1 98 ? 24.967 -1.402 -15.292 1.00 90.12 98 PHE A N 1
ATOM 780 C CA . PHE A 1 98 ? 24.670 -1.231 -13.873 1.00 90.12 98 PHE A CA 1
ATOM 781 C C . PHE A 1 98 ? 23.358 -0.469 -13.626 1.00 90.12 98 PHE A C 1
ATOM 783 O O . PHE A 1 98 ? 22.536 -0.903 -12.817 1.00 90.12 98 PHE A O 1
ATOM 790 N N . ILE A 1 99 ? 23.117 0.630 -14.351 1.00 87.19 99 ILE A N 1
ATOM 791 C CA . ILE A 1 99 ? 21.916 1.464 -14.170 1.00 87.19 99 ILE A CA 1
ATOM 792 C C . ILE A 1 99 ? 20.614 0.667 -14.396 1.00 87.19 99 ILE A C 1
ATOM 794 O O . ILE A 1 99 ? 19.758 0.687 -13.509 1.00 87.19 99 ILE A O 1
ATOM 798 N N . PRO A 1 100 ? 20.428 -0.073 -15.508 1.00 86.12 100 PRO A N 1
ATOM 799 C CA . PRO A 1 100 ? 19.208 -0.849 -15.737 1.00 86.12 100 PRO A CA 1
ATOM 800 C C . PRO A 1 100 ? 18.981 -1.934 -14.682 1.00 86.12 100 PRO A C 1
ATOM 802 O O . PRO A 1 100 ? 17.833 -2.212 -14.331 1.00 86.12 100 PRO A O 1
ATOM 805 N N . PHE A 1 101 ? 20.054 -2.524 -14.147 1.00 85.94 101 PHE A N 1
ATOM 806 C CA . PHE A 1 101 ? 19.956 -3.524 -13.086 1.00 85.94 101 PHE A CA 1
ATOM 807 C C . PHE A 1 101 ? 19.449 -2.908 -11.774 1.00 85.94 101 PHE A C 1
ATOM 809 O O . PHE A 1 101 ? 18.537 -3.447 -11.146 1.00 85.94 101 PHE A O 1
ATOM 816 N N . CYS A 1 102 ? 19.959 -1.730 -11.400 1.00 85.62 102 CYS A N 1
ATOM 817 C CA . CYS A 1 102 ? 19.431 -0.969 -10.266 1.00 85.62 102 CYS A CA 1
ATOM 818 C C . CYS A 1 102 ? 17.962 -0.571 -10.470 1.00 85.62 102 CYS A C 1
ATOM 820 O O . CYS A 1 102 ? 17.162 -0.677 -9.541 1.00 85.62 102 CYS A O 1
ATOM 822 N N . VAL A 1 103 ? 17.593 -0.148 -11.683 1.00 82.69 103 VAL A N 1
ATOM 823 C CA . VAL A 1 103 ? 16.208 0.202 -12.036 1.00 82.69 103 VAL A CA 1
ATOM 824 C C . VAL A 1 103 ? 15.287 -1.014 -11.911 1.00 82.69 103 VAL A C 1
ATOM 826 O O . VAL A 1 103 ? 14.223 -0.898 -11.308 1.00 82.69 103 VAL A O 1
ATOM 829 N N . LEU A 1 104 ? 15.705 -2.187 -12.401 1.00 82.69 104 LEU A N 1
ATOM 830 C CA . LEU A 1 104 ? 14.944 -3.436 -12.280 1.00 82.69 104 LEU A CA 1
ATOM 831 C C . LEU A 1 104 ? 14.661 -3.772 -10.810 1.00 82.69 104 LEU A C 1
ATOM 833 O O . LEU A 1 104 ? 13.522 -4.055 -10.437 1.00 82.69 104 LEU A O 1
ATOM 837 N N . TYR A 1 105 ? 15.701 -3.717 -9.976 1.00 82.50 105 TYR A N 1
ATOM 838 C CA . TYR A 1 105 ? 15.591 -3.986 -8.546 1.00 82.50 105 TYR A CA 1
ATOM 839 C C . TYR A 1 105 ? 14.631 -3.001 -7.864 1.00 82.50 105 TYR A C 1
ATOM 841 O O . TYR A 1 105 ? 13.713 -3.416 -7.156 1.00 82.50 105 TYR A O 1
ATOM 849 N N . TYR A 1 106 ? 14.774 -1.703 -8.151 1.00 79.31 106 TYR A N 1
ATOM 850 C CA . TYR A 1 106 ? 13.922 -0.664 -7.578 1.00 79.31 106 TYR A CA 1
ATOM 851 C C . TYR A 1 106 ? 12.452 -0.804 -7.997 1.00 79.31 106 TYR A C 1
ATOM 853 O O . TYR A 1 106 ? 11.574 -0.737 -7.140 1.00 79.31 106 TYR A O 1
ATOM 861 N N . LEU A 1 107 ? 12.162 -1.025 -9.287 1.00 77.81 107 LEU A N 1
ATOM 862 C CA . LEU A 1 107 ? 10.782 -1.175 -9.770 1.00 77.81 107 LEU A CA 1
ATOM 863 C C . LEU A 1 107 ? 10.116 -2.434 -9.207 1.00 77.81 107 LEU A C 1
ATOM 865 O O . LEU A 1 107 ? 8.940 -2.371 -8.852 1.00 77.81 107 LEU A O 1
ATOM 869 N N . SER A 1 108 ? 10.856 -3.538 -9.087 1.00 74.12 108 SER A N 1
ATOM 870 C CA . SER A 1 108 ? 10.345 -4.796 -8.531 1.00 74.12 108 SER A CA 1
ATOM 871 C C . SER A 1 108 ? 10.016 -4.673 -7.038 1.00 74.12 108 SER A C 1
ATOM 873 O O . SER A 1 108 ? 8.955 -5.105 -6.581 1.00 74.12 108 SER A O 1
ATOM 875 N N . GLU A 1 109 ? 10.885 -4.020 -6.262 1.00 75.06 109 GLU A N 1
ATOM 876 C CA . GLU A 1 109 ? 10.686 -3.852 -4.818 1.00 75.06 109 GLU A CA 1
ATOM 877 C C . GLU A 1 109 ? 9.840 -2.635 -4.433 1.00 75.06 109 GLU A C 1
ATOM 879 O O . GLU A 1 109 ? 9.440 -2.515 -3.272 1.00 75.06 109 GLU A O 1
ATOM 884 N N . TYR A 1 110 ? 9.498 -1.765 -5.386 1.00 73.38 110 TYR A N 1
ATOM 885 C CA . TYR A 1 110 ? 8.747 -0.533 -5.145 1.00 73.38 110 TYR A CA 1
ATOM 886 C C . TYR A 1 110 ? 7.474 -0.762 -4.317 1.00 73.38 110 TYR A C 1
ATOM 888 O O . TYR A 1 110 ? 7.231 -0.062 -3.332 1.00 73.38 110 TYR A O 1
ATOM 896 N N . VAL A 1 111 ? 6.688 -1.789 -4.660 1.00 69.69 111 VAL A N 1
ATOM 897 C CA . VAL A 1 111 ? 5.445 -2.124 -3.943 1.00 69.69 111 VAL A CA 1
ATOM 898 C C . VAL A 1 111 ? 5.725 -2.547 -2.498 1.00 69.69 111 VAL A C 1
ATOM 900 O O . VAL A 1 111 ? 5.006 -2.129 -1.591 1.00 69.69 111 VAL A O 1
ATOM 903 N N . LYS A 1 112 ? 6.800 -3.309 -2.247 1.00 69.38 112 LYS A N 1
ATOM 904 C CA . LYS A 1 112 ? 7.198 -3.713 -0.887 1.00 69.38 112 LYS A CA 1
ATOM 905 C C . LYS A 1 112 ? 7.635 -2.507 -0.059 1.00 69.38 112 LYS A C 1
ATOM 907 O O . LYS A 1 112 ? 7.236 -2.379 1.097 1.00 69.38 112 LYS A O 1
ATOM 912 N N . ILE A 1 113 ? 8.428 -1.614 -0.653 1.00 70.06 113 ILE A N 1
ATOM 913 C CA . ILE A 1 113 ? 8.895 -0.384 -0.003 1.00 70.06 113 ILE A CA 1
ATOM 914 C C . ILE A 1 113 ? 7.696 0.499 0.350 1.00 70.06 113 ILE A C 1
ATOM 916 O O . ILE A 1 113 ? 7.580 0.946 1.490 1.00 70.06 113 ILE A O 1
ATOM 920 N N . HIS A 1 114 ? 6.763 0.692 -0.583 1.00 68.19 114 HIS A N 1
ATOM 921 C CA . HIS A 1 114 ? 5.563 1.489 -0.348 1.00 68.19 114 HIS A CA 1
ATOM 922 C C . HIS A 1 114 ? 4.657 0.873 0.726 1.00 68.19 114 HIS A C 1
ATOM 924 O O . HIS A 1 114 ? 4.221 1.576 1.635 1.00 68.19 114 HIS A O 1
ATOM 930 N N . ALA A 1 115 ? 4.442 -0.445 0.693 1.00 63.59 115 ALA A N 1
ATOM 931 C CA . ALA A 1 115 ? 3.690 -1.153 1.726 1.00 63.59 115 ALA A CA 1
ATOM 932 C C . ALA A 1 115 ? 4.343 -1.014 3.110 1.00 63.59 115 ALA A C 1
ATOM 934 O O . ALA A 1 115 ? 3.653 -0.776 4.100 1.00 63.59 115 ALA A O 1
ATOM 935 N N . LYS A 1 116 ? 5.678 -1.102 3.189 1.00 62.47 116 LYS A N 1
ATOM 936 C CA . LYS A 1 116 ? 6.431 -0.906 4.435 1.00 62.47 116 LYS A CA 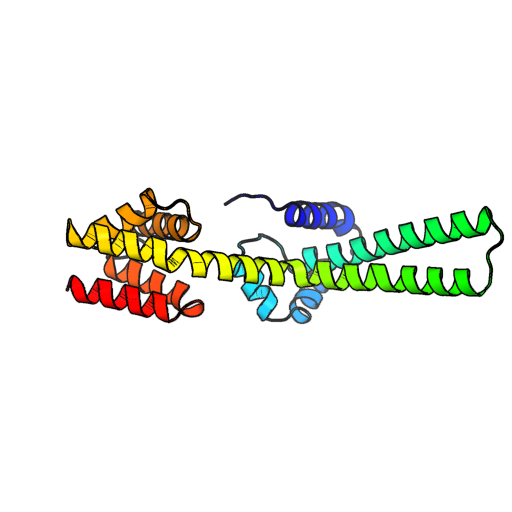1
ATOM 937 C C . LYS A 1 116 ? 6.300 0.525 4.953 1.00 62.47 116 LYS A C 1
ATOM 939 O O . LYS A 1 116 ? 6.083 0.710 6.147 1.00 62.47 116 LYS A O 1
ATOM 944 N N . LEU A 1 117 ? 6.388 1.522 4.074 1.00 64.00 117 LEU A N 1
ATOM 945 C CA . LEU A 1 117 ? 6.192 2.928 4.435 1.00 64.00 117 LEU A CA 1
ATOM 946 C C . LEU A 1 117 ? 4.769 3.189 4.930 1.00 64.00 117 LEU A C 1
ATOM 948 O O . LEU A 1 117 ? 4.599 3.818 5.968 1.00 64.00 117 LEU A O 1
ATOM 952 N N . MET A 1 118 ? 3.760 2.652 4.245 1.00 62.03 118 MET A N 1
ATOM 953 C CA . MET A 1 118 ? 2.365 2.763 4.663 1.00 62.03 118 MET A CA 1
ATOM 954 C C . MET A 1 118 ? 2.134 2.069 6.009 1.00 62.03 118 MET A C 1
ATOM 956 O O . MET A 1 118 ? 1.490 2.637 6.883 1.00 62.03 118 MET A O 1
ATOM 960 N N . LYS A 1 119 ? 2.749 0.901 6.236 1.00 66.81 119 LYS A N 1
ATOM 961 C CA . LYS A 1 119 ? 2.711 0.210 7.531 1.00 66.81 119 LYS A CA 1
ATOM 962 C C . LYS A 1 119 ? 3.334 1.058 8.639 1.00 66.81 119 LYS A C 1
ATOM 964 O O . LYS A 1 119 ? 2.746 1.174 9.706 1.00 66.81 119 LYS A O 1
ATOM 969 N N . ILE A 1 120 ? 4.494 1.669 8.394 1.00 64.06 120 ILE A N 1
ATOM 970 C CA . ILE A 1 120 ? 5.164 2.552 9.363 1.00 64.06 120 ILE A CA 1
ATOM 971 C C . ILE A 1 120 ? 4.321 3.803 9.642 1.00 64.06 120 ILE A C 1
ATOM 973 O O . ILE A 1 120 ? 4.161 4.172 10.802 1.00 64.06 120 ILE A O 1
ATOM 977 N N . ALA A 1 121 ? 3.748 4.424 8.609 1.00 64.75 121 ALA A N 1
ATOM 978 C CA . ALA A 1 121 ? 2.878 5.587 8.760 1.00 64.75 121 ALA A CA 1
ATOM 979 C C . ALA A 1 121 ? 1.641 5.246 9.602 1.00 64.75 121 ALA A C 1
ATOM 981 O O . ALA A 1 121 ? 1.381 5.902 10.604 1.00 64.75 121 ALA A O 1
ATOM 982 N N . SER A 1 122 ? 0.956 4.146 9.279 1.00 65.00 122 SER A N 1
ATOM 983 C CA . SER A 1 122 ? -0.200 3.692 10.050 1.00 65.00 122 SER A CA 1
ATOM 984 C C . SER A 1 122 ? 0.145 3.312 11.490 1.00 65.00 122 SER A C 1
ATOM 986 O O . SER A 1 122 ? -0.666 3.528 12.384 1.00 65.00 122 SER A O 1
ATOM 988 N N . LEU A 1 123 ? 1.345 2.775 11.741 1.00 69.19 123 LEU A N 1
ATOM 989 C CA . LEU A 1 123 ? 1.832 2.523 13.100 1.00 69.19 123 LEU A CA 1
ATOM 990 C C . LEU A 1 123 ? 2.062 3.825 13.882 1.00 69.19 123 LEU A C 1
ATOM 992 O O . LEU A 1 123 ? 1.784 3.874 15.078 1.00 69.19 123 LEU A O 1
ATOM 996 N N . GLY A 1 124 ? 2.543 4.873 13.208 1.00 73.44 124 GLY A N 1
ATOM 997 C CA . GLY A 1 124 ? 2.725 6.206 13.784 1.00 73.44 124 GLY A CA 1
ATOM 998 C C . GLY A 1 124 ? 1.415 6.922 14.121 1.00 73.44 124 GLY A C 1
ATOM 999 O O . GLY A 1 124 ? 1.403 7.757 15.020 1.00 73.44 124 GLY A O 1
ATOM 1000 N N . ASP A 1 125 ? 0.311 6.565 13.461 1.00 78.38 125 ASP A N 1
ATOM 1001 C CA . ASP A 1 125 ? -1.011 7.166 13.687 1.00 78.38 125 ASP A CA 1
ATOM 1002 C C . ASP A 1 125 ? -1.769 6.539 14.877 1.00 78.38 125 ASP A C 1
ATOM 1004 O O . ASP A 1 125 ? -2.725 7.121 15.396 1.00 78.38 125 ASP A O 1
ATOM 1008 N N . ILE A 1 126 ? -1.347 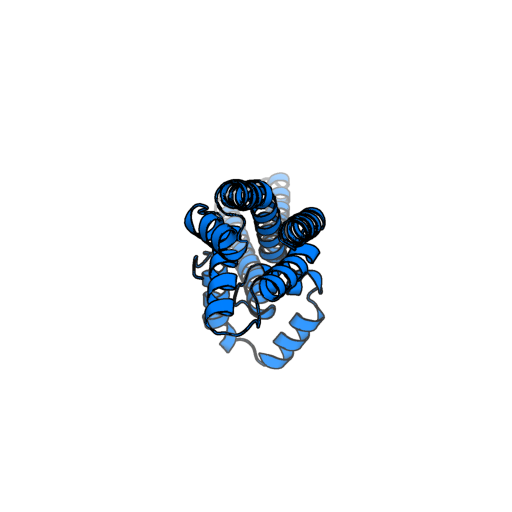5.353 15.337 1.00 85.12 126 ILE A N 1
ATOM 1009 C CA . ILE A 1 126 ? -1.995 4.617 16.436 1.00 85.12 126 ILE A CA 1
ATOM 1010 C C . ILE A 1 126 ? -2.097 5.443 17.730 1.00 85.12 126 ILE A C 1
ATOM 1012 O O . ILE A 1 126 ? -3.195 5.497 18.291 1.00 85.12 126 ILE A O 1
ATOM 1016 N N . PRO A 1 127 ? -1.021 6.085 18.236 1.00 86.06 127 PRO A N 1
ATOM 1017 C CA . PRO A 1 127 ? -1.095 6.837 19.487 1.00 86.06 127 PRO A CA 1
ATOM 1018 C C . PRO A 1 127 ? -2.070 8.015 19.413 1.00 86.06 127 PRO A C 1
ATOM 1020 O O . PRO A 1 127 ? -2.754 8.301 20.394 1.00 86.06 127 PRO A O 1
ATOM 1023 N N . GLU A 1 128 ? -2.167 8.675 18.255 1.00 86.75 128 GLU A N 1
ATOM 1024 C CA . GLU A 1 128 ? -3.085 9.795 18.018 1.00 86.75 128 GLU A CA 1
ATOM 1025 C C . GLU A 1 128 ? -4.545 9.327 18.104 1.00 86.75 128 GLU A C 1
ATOM 1027 O O . GLU A 1 128 ? -5.326 9.834 18.912 1.00 86.75 128 GLU A O 1
ATOM 1032 N N . VAL A 1 129 ? -4.899 8.292 17.335 1.00 88.31 129 VAL A N 1
ATOM 1033 C CA . VAL A 1 129 ? -6.257 7.729 17.316 1.00 88.31 129 VAL A CA 1
ATOM 1034 C C . VAL A 1 129 ? -6.646 7.172 18.684 1.00 88.31 129 VAL A C 1
ATOM 1036 O O . VAL A 1 129 ? -7.749 7.434 19.166 1.00 88.31 129 VAL A O 1
ATOM 1039 N N . LEU A 1 130 ? -5.737 6.453 19.348 1.00 88.69 130 LEU A N 1
ATOM 1040 C CA . LEU A 1 130 ? -5.975 5.929 20.690 1.00 88.69 130 LEU A CA 1
ATOM 1041 C C . LEU A 1 130 ? -6.209 7.061 21.700 1.00 88.69 130 LEU A C 1
ATOM 1043 O O . LEU A 1 130 ? -7.111 6.964 22.531 1.00 88.69 130 LEU A O 1
ATOM 1047 N N . SER A 1 131 ? -5.450 8.154 21.596 1.00 88.56 131 SER A N 1
ATOM 1048 C CA . SER A 1 131 ? -5.628 9.332 22.450 1.00 88.56 131 SER A CA 1
ATOM 1049 C C . SER A 1 131 ? -7.009 9.958 22.266 1.00 88.56 131 SER A C 1
ATOM 1051 O O . SER A 1 131 ? -7.648 10.297 23.261 1.00 88.56 131 SER A O 1
ATOM 1053 N N . TYR A 1 132 ? -7.518 10.050 21.033 1.00 91.44 132 TYR A N 1
ATOM 1054 C CA . TYR A 1 132 ? -8.878 10.538 20.781 1.00 91.44 132 TYR A CA 1
ATOM 1055 C C . TYR A 1 132 ? -9.964 9.615 21.347 1.00 91.44 132 TYR A C 1
ATOM 1057 O O . TYR A 1 132 ? -10.934 10.107 21.932 1.00 91.44 132 TYR A O 1
ATOM 1065 N N . ILE A 1 133 ? -9.803 8.293 21.225 1.00 90.44 133 ILE A N 1
ATOM 1066 C CA . ILE A 1 133 ? -10.749 7.325 21.805 1.00 90.44 133 ILE A CA 1
ATOM 1067 C C . ILE A 1 133 ? -10.759 7.447 23.335 1.00 90.44 133 ILE A C 1
ATOM 1069 O O . ILE A 1 133 ? -11.816 7.587 23.941 1.00 90.44 133 ILE A O 1
ATOM 1073 N N . VAL A 1 134 ? -9.588 7.465 23.978 1.00 89.94 134 VAL A N 1
ATOM 1074 C CA . VAL A 1 134 ? -9.494 7.583 25.442 1.00 89.94 134 VAL A CA 1
ATOM 1075 C C . VAL A 1 134 ? -10.024 8.935 25.930 1.00 89.94 134 VAL A C 1
ATOM 1077 O O . VAL A 1 134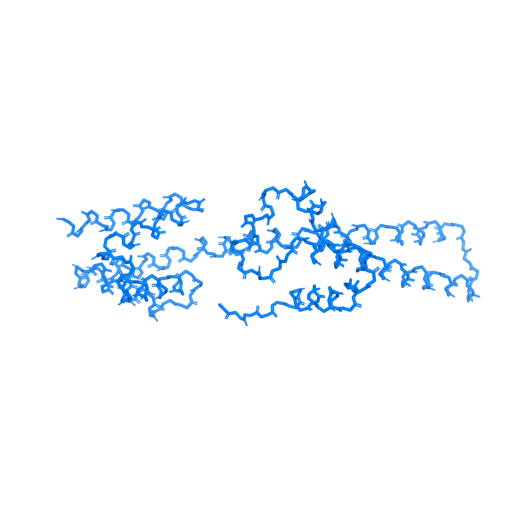 ? -10.731 8.993 26.934 1.00 89.94 134 VAL A O 1
ATOM 1080 N N . MET A 1 135 ? -9.717 10.031 25.230 1.00 90.56 135 MET A N 1
ATOM 1081 C CA . MET A 1 135 ? -10.190 11.372 25.587 1.00 90.56 135 MET A CA 1
ATOM 1082 C C . MET A 1 135 ? -11.716 11.477 25.521 1.00 90.56 135 MET A C 1
ATOM 1084 O O . MET A 1 135 ? -12.329 12.019 26.437 1.00 90.56 135 MET A O 1
ATOM 1088 N N . SER A 1 136 ? -12.336 10.929 24.476 1.00 91.38 136 SER A N 1
ATOM 1089 C CA . SER A 1 136 ? -13.797 10.918 24.346 1.00 91.38 136 SER A CA 1
ATOM 1090 C C . SER A 1 136 ? -14.470 9.975 25.344 1.00 91.38 136 SER A C 1
ATOM 1092 O O . SER A 1 136 ? -15.481 10.363 25.922 1.00 91.38 136 SER A O 1
ATOM 1094 N N . MET A 1 137 ? -13.875 8.812 25.638 1.00 89.94 137 MET A N 1
ATOM 1095 C CA . MET A 1 137 ? -14.347 7.900 26.693 1.00 89.94 137 MET A CA 1
ATOM 1096 C C . MET A 1 137 ? -14.354 8.540 28.085 1.00 89.94 137 MET A C 1
ATOM 1098 O O . MET A 1 137 ? -15.233 8.242 28.890 1.00 89.94 137 MET A O 1
ATOM 1102 N N . LYS A 1 138 ? -13.402 9.439 28.380 1.00 88.25 138 LYS A N 1
ATOM 1103 C CA . LYS A 1 138 ? -13.387 10.198 29.644 1.00 88.25 138 LYS A CA 1
ATOM 1104 C C . LYS A 1 138 ? -14.563 11.169 29.777 1.00 88.25 138 LYS A C 1
ATOM 1106 O O . LYS A 1 138 ? -14.926 11.505 30.899 1.00 88.25 138 LYS A O 1
ATOM 1111 N N . LEU A 1 139 ? -15.114 11.647 28.661 1.00 89.69 139 LEU A N 1
ATOM 1112 C CA . LEU A 1 139 ? -16.266 12.554 28.649 1.00 89.69 139 LEU A CA 1
ATOM 1113 C C . LEU A 1 139 ? -17.583 11.776 28.648 1.00 89.69 139 LEU A C 1
ATOM 1115 O O . LEU A 1 139 ? -18.491 12.092 29.410 1.00 89.69 139 LEU A O 1
ATOM 1119 N N . VAL A 1 140 ? -17.678 10.763 27.787 1.00 89.19 140 VAL A N 1
ATOM 1120 C CA . VAL A 1 140 ? -18.849 9.899 27.642 1.00 89.19 140 VAL A CA 1
ATOM 1121 C C . VAL A 1 140 ? -18.349 8.456 27.568 1.00 89.19 140 VAL A C 1
ATOM 1123 O O . VAL A 1 140 ? -17.697 8.116 26.579 1.00 89.19 140 VAL A O 1
ATOM 1126 N N . PRO A 1 141 ? -18.647 7.594 28.560 1.00 87.06 141 PRO A N 1
ATOM 1127 C CA . PRO A 1 141 ? -18.166 6.212 28.606 1.00 87.06 141 PRO A CA 1
ATOM 1128 C C . PRO A 1 141 ? -18.952 5.323 27.627 1.00 87.06 141 PRO A C 1
ATOM 1130 O O . PRO A 1 141 ? -19.710 4.442 28.018 1.00 87.06 141 PRO A O 1
ATOM 1133 N N . ASN A 1 142 ? -18.810 5.597 26.330 1.00 88.50 142 ASN A N 1
ATOM 1134 C CA . ASN A 1 142 ? -19.422 4.851 25.239 1.00 88.50 142 ASN A CA 1
ATOM 1135 C C . ASN A 1 142 ? -18.394 4.671 24.109 1.00 88.50 142 ASN A C 1
ATOM 1137 O O . ASN A 1 142 ? -17.928 5.643 23.509 1.00 88.50 142 ASN A O 1
ATOM 1141 N N . VAL A 1 143 ? -18.070 3.412 23.806 1.00 88.00 143 VAL A N 1
ATOM 1142 C CA . VAL A 1 143 ? -17.067 3.022 22.803 1.00 88.00 143 VAL A CA 1
ATOM 1143 C C . VAL A 1 143 ? -17.474 3.430 21.387 1.00 88.00 143 VAL A C 1
ATOM 1145 O O . VAL A 1 143 ? -16.635 3.904 20.624 1.00 88.00 143 VAL A O 1
ATOM 1148 N N . GLU A 1 144 ? -18.752 3.295 21.030 1.00 89.44 144 GLU A N 1
ATOM 1149 C CA . GLU A 1 144 ? -19.267 3.685 19.712 1.00 89.44 144 GLU A CA 1
ATOM 1150 C C . GLU A 1 144 ? -19.080 5.186 19.488 1.00 89.44 144 GLU A C 1
ATOM 1152 O O . GLU A 1 144 ? -18.511 5.614 18.480 1.00 89.44 144 GLU A O 1
ATOM 1157 N N . HIS A 1 145 ? -19.466 5.984 20.487 1.00 90.56 145 HIS A N 1
ATOM 1158 C CA . HIS A 1 145 ? -19.268 7.428 20.460 1.00 90.56 145 HIS A CA 1
ATOM 1159 C C . HIS A 1 145 ? -17.778 7.788 20.376 1.00 90.56 145 HIS A C 1
ATOM 1161 O O . HIS A 1 145 ? -17.392 8.673 19.611 1.00 90.56 145 HIS A O 1
ATOM 1167 N N . ALA A 1 146 ? -16.926 7.087 21.123 1.00 91.56 146 ALA A N 1
ATOM 1168 C CA . ALA A 1 146 ? -15.498 7.363 21.161 1.00 91.56 146 ALA A CA 1
ATOM 1169 C C . ALA A 1 146 ? -14.778 7.046 19.843 1.00 91.56 146 ALA A C 1
ATOM 1171 O O . ALA A 1 146 ? -13.954 7.831 19.363 1.00 91.56 146 ALA A O 1
ATOM 1172 N N . VAL A 1 147 ? -15.129 5.928 19.209 1.00 90.69 147 VAL A N 1
ATOM 1173 C CA . VAL A 1 147 ? -14.604 5.560 17.890 1.00 90.69 147 VAL A CA 1
ATOM 1174 C C . VAL A 1 147 ? -15.118 6.513 16.814 1.00 90.69 147 VAL A C 1
ATOM 1176 O O . VAL A 1 147 ? -14.344 6.935 15.955 1.00 90.69 147 VAL A O 1
ATOM 1179 N N . LEU A 1 148 ? -16.384 6.935 16.889 1.00 91.25 148 LEU A N 1
ATOM 1180 C CA . LEU A 1 148 ? -16.946 7.940 15.986 1.00 91.25 148 LEU A CA 1
ATOM 1181 C C . LEU A 1 148 ? -16.270 9.305 16.146 1.00 91.25 148 LEU A C 1
ATOM 1183 O O . LEU A 1 148 ? -15.990 9.974 15.148 1.00 91.25 148 LEU A O 1
ATOM 1187 N N . PHE A 1 149 ? -15.943 9.694 17.376 1.00 91.44 149 PHE A N 1
ATOM 1188 C CA . PHE A 1 149 ? -15.178 10.902 17.657 1.00 91.44 149 PHE A CA 1
ATOM 1189 C C . PHE A 1 149 ? -13.765 10.826 17.065 1.00 91.44 149 PHE A C 1
ATOM 1191 O O . PHE A 1 149 ? -13.357 11.738 16.343 1.00 91.44 149 PHE A O 1
ATOM 1198 N N . ALA A 1 150 ? -13.037 9.731 17.294 1.00 91.50 150 ALA A N 1
ATOM 1199 C CA . ALA A 1 150 ? -11.695 9.544 16.744 1.00 91.50 150 ALA A CA 1
ATOM 1200 C C . ALA A 1 150 ? -11.693 9.515 15.206 1.00 91.50 150 ALA A C 1
ATOM 1202 O O . ALA A 1 150 ? -10.856 10.155 14.570 1.00 91.50 150 ALA A O 1
ATOM 1203 N N . ALA A 1 151 ? -12.678 8.847 14.603 1.00 90.56 151 ALA A N 1
ATOM 1204 C CA . ALA A 1 151 ? -12.848 8.786 13.157 1.00 90.56 151 ALA A CA 1
ATOM 1205 C C . ALA A 1 151 ? -13.124 10.167 12.538 1.00 90.56 151 ALA A C 1
ATOM 1207 O O . ALA A 1 151 ? -12.687 10.441 11.422 1.00 90.56 151 ALA A O 1
ATOM 1208 N N . ARG A 1 152 ? -13.861 11.048 13.227 1.00 89.81 152 ARG A N 1
ATOM 1209 C CA . ARG A 1 152 ? -14.188 12.391 12.719 1.00 89.81 152 ARG A CA 1
ATOM 1210 C C . ARG A 1 152 ? -13.059 13.403 12.887 1.00 89.81 152 ARG A C 1
ATOM 1212 O O . ARG A 1 152 ? -12.933 14.264 12.024 1.00 89.81 152 ARG A O 1
ATOM 1219 N N . ASN A 1 153 ? -12.279 13.303 13.962 1.00 89.44 153 ASN A N 1
ATOM 1220 C CA . ASN A 1 153 ? -11.283 14.317 14.323 1.00 89.44 153 ASN A CA 1
ATOM 1221 C C . ASN A 1 153 ? -9.861 14.006 13.841 1.00 89.44 153 ASN A C 1
ATOM 1223 O O . ASN A 1 153 ? -9.040 14.914 13.798 1.00 89.44 153 ASN A O 1
ATOM 1227 N N . SER A 1 154 ? -9.560 12.760 13.468 1.00 86.12 154 SER A N 1
ATOM 1228 C CA . SER A 1 154 ? -8.259 12.413 12.897 1.00 86.12 154 SER A CA 1
ATOM 1229 C C . SER A 1 154 ? -8.327 12.365 11.366 1.00 86.12 154 SER A C 1
ATOM 1231 O O . SER A 1 154 ? -9.231 11.772 10.771 1.00 86.12 154 SER A O 1
ATOM 1233 N N . GLU A 1 155 ? -7.353 12.994 10.707 1.00 79.88 155 GLU A N 1
ATOM 1234 C CA . GLU A 1 155 ? -7.198 12.971 9.243 1.00 79.88 155 GLU A CA 1
ATOM 1235 C C . GLU A 1 155 ? -6.334 11.795 8.758 1.00 79.88 155 GLU A C 1
ATOM 1237 O O . GLU A 1 155 ? -6.160 11.573 7.554 1.00 79.88 155 GLU A O 1
ATOM 1242 N N . ARG A 1 156 ? -5.802 11.014 9.702 1.00 81.50 156 ARG A N 1
ATOM 1243 C CA . ARG A 1 156 ? -4.867 9.926 9.441 1.00 81.50 156 ARG A CA 1
ATOM 1244 C C . ARG A 1 156 ? -5.509 8.762 8.673 1.00 81.50 156 ARG A C 1
ATOM 1246 O O . ARG A 1 156 ? -6.715 8.527 8.790 1.00 81.50 156 ARG A O 1
ATOM 1253 N N . PRO A 1 157 ? -4.716 7.973 7.923 1.00 78.06 157 PRO A N 1
ATOM 1254 C CA . PRO A 1 157 ? -5.157 6.722 7.303 1.00 78.06 157 PRO A CA 1
ATOM 1255 C C . PRO A 1 157 ? -5.984 5.820 8.231 1.00 78.06 157 PRO A C 1
ATOM 1257 O O . PRO A 1 157 ? -7.069 5.393 7.842 1.00 78.06 157 PRO A O 1
ATOM 1260 N N . LEU A 1 158 ? -5.541 5.626 9.479 1.00 82.12 158 LEU A N 1
ATOM 1261 C CA . LEU A 1 158 ? -6.234 4.786 10.464 1.00 82.12 158 LEU A CA 1
ATOM 1262 C C . LEU A 1 158 ? -7.655 5.291 10.789 1.00 82.12 158 LEU A C 1
ATOM 1264 O O . LEU A 1 158 ? -8.569 4.497 11.008 1.00 82.12 158 LEU A O 1
ATOM 1268 N N . ALA A 1 159 ? -7.879 6.607 10.754 1.00 84.12 159 ALA A N 1
ATOM 1269 C CA . ALA A 1 159 ? -9.195 7.199 10.974 1.00 84.12 159 ALA A CA 1
ATOM 1270 C C . ALA A 1 159 ? -10.180 6.866 9.845 1.00 84.12 159 ALA A C 1
ATOM 1272 O O . ALA A 1 159 ? -11.375 6.698 10.089 1.00 84.12 159 ALA A O 1
ATOM 1273 N N . LYS A 1 160 ? -9.694 6.723 8.603 1.00 83.25 160 LYS A N 1
ATOM 1274 C CA . LYS A 1 160 ? -10.522 6.276 7.468 1.00 83.25 160 LYS A CA 1
ATOM 1275 C C . LYS A 1 160 ? -10.981 4.833 7.660 1.00 83.25 160 LYS A C 1
ATOM 1277 O O . LYS A 1 160 ? -12.135 4.530 7.366 1.00 83.25 160 LYS A O 1
ATOM 1282 N N . ASP A 1 161 ? -10.122 3.980 8.207 1.00 85.38 161 ASP A N 1
ATOM 1283 C CA . ASP A 1 161 ? -10.484 2.596 8.512 1.00 85.38 161 ASP A CA 1
ATOM 1284 C C . ASP A 1 161 ? -11.481 2.509 9.676 1.00 85.38 161 ASP A C 1
ATOM 1286 O O . ASP A 1 161 ? -12.404 1.699 9.621 1.00 85.38 161 ASP A O 1
ATOM 1290 N N . LEU A 1 162 ? -11.405 3.410 10.663 1.00 88.00 162 LEU A N 1
ATOM 1291 C CA . LEU A 1 162 ? -12.462 3.553 11.674 1.00 88.00 162 LEU A CA 1
ATOM 1292 C C . LEU A 1 162 ? -13.791 4.051 11.082 1.00 88.00 162 LEU A C 1
ATOM 1294 O O . LEU A 1 162 ? -14.850 3.558 11.465 1.00 88.00 162 LEU A O 1
ATOM 1298 N N . LYS A 1 163 ? -13.776 4.984 10.116 1.00 88.56 163 LYS A N 1
ATOM 1299 C CA . LYS A 1 163 ? -15.004 5.385 9.394 1.00 88.56 163 LYS A CA 1
ATOM 1300 C C . LYS A 1 163 ? -15.628 4.196 8.671 1.00 88.56 163 LYS A C 1
ATOM 1302 O O . LYS A 1 163 ? -16.846 4.044 8.701 1.00 88.56 163 LYS A O 1
ATOM 1307 N N . LYS A 1 164 ? -14.799 3.357 8.043 1.00 87.88 164 LYS A N 1
ATOM 1308 C CA . LYS A 1 164 ? -15.254 2.120 7.404 1.00 87.88 164 LYS A CA 1
ATOM 1309 C C . LYS A 1 164 ? -15.848 1.151 8.427 1.00 87.88 164 LYS A C 1
ATOM 1311 O O . LYS A 1 164 ? -16.914 0.610 8.176 1.00 87.88 164 LYS A O 1
ATOM 1316 N N . LEU A 1 165 ? -15.227 0.999 9.596 1.00 89.19 165 LEU A N 1
ATOM 1317 C CA . LEU A 1 165 ? -15.762 0.164 10.671 1.00 89.19 165 LEU A CA 1
ATOM 1318 C C . LEU A 1 165 ? -17.171 0.601 11.101 1.00 89.19 165 LEU A C 1
ATOM 1320 O O . LEU A 1 165 ? -18.073 -0.224 11.203 1.00 89.19 165 LEU A O 1
ATOM 1324 N N . ILE A 1 166 ? -17.370 1.906 11.308 1.00 89.62 166 ILE A N 1
ATOM 1325 C CA . ILE A 1 166 ? -18.678 2.483 11.661 1.00 89.62 166 ILE A CA 1
ATOM 1326 C C . ILE A 1 166 ? -19.685 2.278 10.524 1.00 89.62 166 ILE A C 1
ATOM 1328 O O . ILE A 1 166 ? -20.857 1.999 10.763 1.00 89.62 166 ILE A O 1
ATOM 1332 N N . TRP A 1 167 ? -19.241 2.410 9.274 1.00 89.69 167 TRP A N 1
ATOM 1333 C CA . TRP A 1 167 ? -20.077 2.132 8.112 1.00 89.69 167 TRP A CA 1
ATOM 1334 C C . TRP A 1 167 ? -20.542 0.669 8.083 1.00 89.69 167 TRP A C 1
ATOM 1336 O O . TRP A 1 167 ? -21.734 0.413 7.927 1.00 89.69 167 TRP A O 1
ATOM 1346 N N . ASP A 1 168 ? -19.633 -0.280 8.307 1.00 87.00 168 ASP A N 1
ATOM 1347 C CA . ASP A 1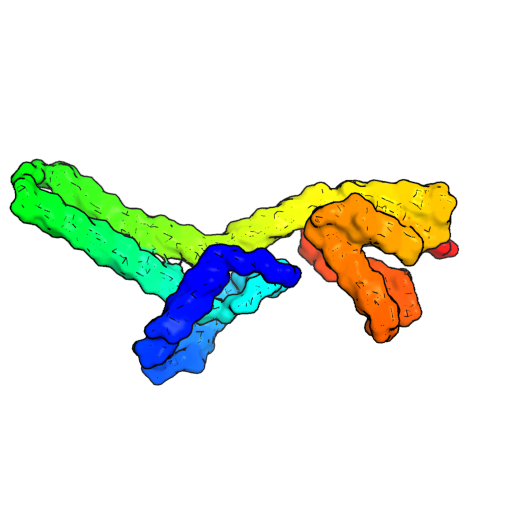 168 ? -19.943 -1.712 8.346 1.00 87.00 168 ASP A CA 1
ATOM 1348 C C . ASP A 1 168 ? -20.861 -2.066 9.532 1.00 87.00 168 ASP A C 1
ATOM 1350 O O . ASP A 1 168 ? -21.744 -2.916 9.400 1.00 87.00 168 ASP A O 1
ATOM 1354 N N . LEU A 1 169 ? -20.716 -1.373 10.668 1.00 89.06 169 LEU A N 1
ATOM 1355 C CA . LEU A 1 169 ? -21.640 -1.468 11.803 1.00 89.06 169 LEU A CA 1
ATOM 1356 C C . LEU A 1 169 ? -23.052 -0.990 11.421 1.00 89.06 169 LEU A C 1
ATOM 1358 O O . LEU A 1 169 ? -24.031 -1.687 11.683 1.00 89.06 169 LEU A O 1
ATOM 1362 N N . ASN A 1 170 ? -23.167 0.158 10.743 1.00 86.94 170 ASN A N 1
ATOM 1363 C CA . ASN A 1 170 ? -24.453 0.712 10.298 1.00 86.94 170 ASN A CA 1
ATOM 1364 C C . ASN A 1 170 ? -25.158 -0.176 9.263 1.00 86.94 170 ASN A C 1
ATOM 1366 O O . ASN A 1 170 ? -26.387 -0.240 9.237 1.00 86.94 170 ASN A O 1
ATOM 1370 N N . LEU A 1 171 ? -24.392 -0.892 8.437 1.00 89.50 171 LEU A N 1
ATOM 1371 C CA . LEU A 1 171 ? -24.912 -1.900 7.510 1.00 89.50 171 LEU A CA 1
ATOM 1372 C C . LEU A 1 171 ? -25.327 -3.212 8.200 1.00 89.50 171 LEU A C 1
ATOM 1374 O O . LEU A 1 171 ? -25.775 -4.133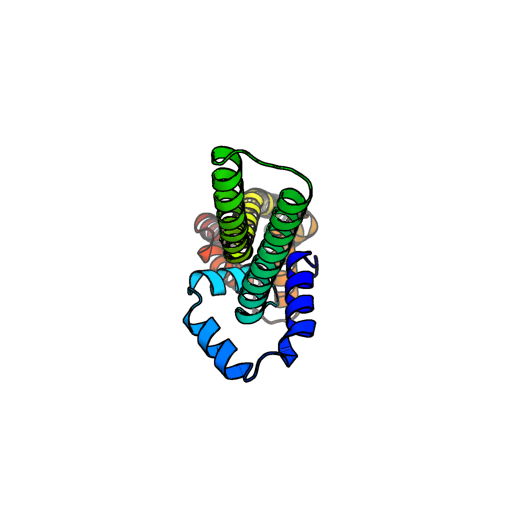 7.520 1.00 89.50 171 LEU A O 1
ATOM 1378 N N . ARG A 1 172 ? -25.206 -3.301 9.534 1.00 84.81 172 ARG A N 1
ATOM 1379 C CA . ARG A 1 172 ? -25.434 -4.515 10.334 1.00 84.81 172 ARG A CA 1
ATOM 1380 C C . ARG A 1 172 ? -24.564 -5.699 9.902 1.00 84.81 172 ARG A C 1
ATOM 1382 O O . ARG A 1 172 ? -24.954 -6.849 10.084 1.00 84.81 172 ARG A O 1
ATOM 1389 N N . THR A 1 173 ? -23.372 -5.430 9.365 1.00 81.00 173 THR A N 1
ATOM 1390 C CA . THR A 1 173 ? -22.365 -6.472 9.107 1.00 81.00 173 THR A CA 1
ATOM 1391 C C . THR A 1 173 ? -21.846 -7.065 10.420 1.00 81.00 173 THR A C 1
ATOM 1393 O O . THR A 1 173 ? -21.477 -8.234 10.465 1.00 81.00 173 THR A O 1
ATOM 1396 N N . TYR A 1 174 ? -21.858 -6.272 11.495 1.00 84.94 174 TYR A N 1
ATOM 1397 C CA . TYR A 1 174 ? -21.525 -6.692 12.856 1.00 84.94 174 TYR A CA 1
ATOM 1398 C C . TYR A 1 174 ? -22.741 -6.545 13.771 1.00 84.94 174 TYR A C 1
ATOM 1400 O O . TYR A 1 174 ? -23.545 -5.627 13.594 1.00 84.94 174 TYR A O 1
ATOM 1408 N N . SER A 1 175 ? -22.868 -7.434 14.761 1.00 81.62 175 SER A N 1
ATOM 1409 C CA . SER A 1 175 ? -24.010 -7.430 15.687 1.00 81.62 175 SER A CA 1
ATOM 1410 C C . SER A 1 175 ? -23.912 -6.337 16.75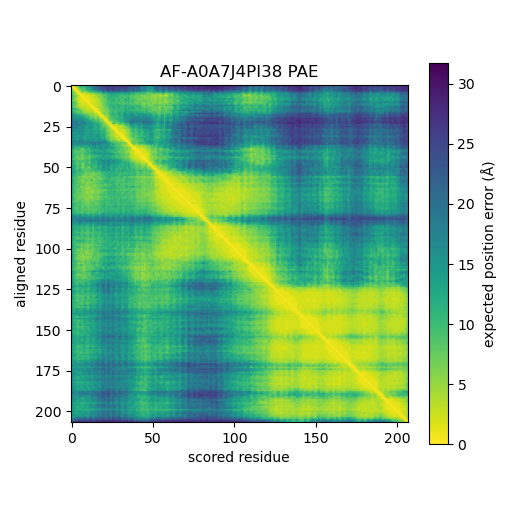5 1.00 81.62 175 SER A C 1
ATOM 1412 O O . SER A 1 175 ? -24.928 -5.858 17.255 1.00 81.62 175 SER A O 1
ATOM 1414 N N . SER A 1 176 ? -22.689 -5.932 17.103 1.00 85.56 176 SER A N 1
ATOM 1415 C CA . SER A 1 176 ? -22.405 -4.943 18.141 1.00 85.56 176 SER A CA 1
ATOM 1416 C C . SER A 1 176 ? -21.110 -4.188 17.855 1.00 85.56 176 SER A C 1
ATOM 1418 O O . SER A 1 176 ? -20.225 -4.680 17.148 1.00 85.56 176 SER A O 1
ATOM 1420 N N . MET A 1 177 ? -20.977 -3.003 18.457 1.00 85.69 177 MET A N 1
ATOM 1421 C CA . MET A 1 177 ? -19.743 -2.218 18.388 1.00 85.69 177 MET A CA 1
ATOM 1422 C C . MET A 1 177 ? -18.549 -2.980 18.977 1.00 85.69 177 MET A C 1
ATOM 1424 O O . MET A 1 177 ? -17.438 -2.870 18.467 1.00 85.69 177 MET A O 1
ATOM 1428 N N . ASP A 1 178 ? -18.772 -3.795 20.008 1.00 84.50 178 ASP A N 1
ATOM 1429 C CA . ASP A 1 178 ? -17.725 -4.609 20.624 1.00 84.50 178 ASP A CA 1
ATOM 1430 C C . ASP A 1 178 ? -17.192 -5.689 19.681 1.00 84.50 178 ASP A C 1
ATOM 1432 O O . ASP A 1 178 ? -15.985 -5.924 19.630 1.00 84.50 178 ASP A O 1
ATOM 1436 N N . GLU A 1 179 ? -18.076 -6.350 18.931 1.00 85.31 179 GLU A N 1
ATOM 1437 C CA . GLU A 1 179 ? -17.687 -7.337 17.922 1.00 85.31 179 GLU A CA 1
ATOM 1438 C C . GLU A 1 179 ? -16.947 -6.673 16.757 1.00 85.31 179 GLU A C 1
ATOM 1440 O O . GLU A 1 179 ? -15.893 -7.156 16.339 1.00 85.31 179 GLU A O 1
ATOM 1445 N N . ALA A 1 180 ? -17.450 -5.530 16.281 1.00 86.69 180 ALA A N 1
ATOM 1446 C CA . ALA A 1 180 ? -16.795 -4.746 15.240 1.00 86.69 180 ALA A CA 1
ATOM 1447 C C . ALA A 1 180 ? -15.395 -4.291 15.690 1.00 86.69 180 ALA A C 1
ATOM 1449 O O . ALA A 1 180 ? -14.411 -4.438 14.967 1.00 86.69 180 ALA A O 1
ATOM 1450 N N . LEU A 1 181 ? -15.262 -3.782 16.915 1.00 87.00 181 LEU A N 1
ATOM 1451 C CA . LEU A 1 181 ? -13.975 -3.326 17.428 1.00 87.00 181 LEU A CA 1
ATOM 1452 C C . LEU A 1 181 ? -12.984 -4.482 17.618 1.00 87.00 181 LEU A C 1
ATOM 1454 O O . LEU A 1 181 ? -11.792 -4.300 17.378 1.00 87.00 181 LEU A O 1
ATOM 1458 N N . LEU A 1 182 ? -13.457 -5.670 18.009 1.00 84.75 182 LEU A N 1
ATOM 1459 C CA . LEU A 1 182 ? -12.628 -6.873 18.102 1.00 84.75 182 LEU A CA 1
ATOM 1460 C C . LEU A 1 182 ? -12.139 -7.345 16.731 1.00 84.75 182 LEU A C 1
ATOM 1462 O O . LEU A 1 182 ? -10.946 -7.599 16.572 1.00 84.75 182 LEU A O 1
ATOM 1466 N N . SER A 1 183 ? -13.023 -7.414 15.733 1.00 83.19 183 SER A N 1
ATOM 1467 C CA . SER A 1 183 ? -12.631 -7.798 14.372 1.00 83.19 183 SER A CA 1
ATOM 1468 C C . SER A 1 183 ? -11.635 -6.793 13.781 1.00 83.19 183 SER A C 1
ATOM 1470 O O . SER A 1 183 ? -10.638 -7.178 13.165 1.00 83.19 183 SER A O 1
ATOM 1472 N N . PHE A 1 184 ? -11.830 -5.503 14.062 1.00 84.00 184 PHE A N 1
ATOM 1473 C CA . PHE A 1 184 ? -10.885 -4.445 13.724 1.00 84.00 184 PHE A CA 1
ATOM 1474 C C . PHE A 1 184 ? -9.537 -4.615 14.437 1.00 84.00 184 PHE A C 1
ATOM 1476 O O . PHE A 1 184 ? -8.482 -4.502 13.807 1.00 84.00 184 PHE A O 1
ATOM 1483 N N . ALA A 1 185 ? -9.552 -4.924 15.735 1.00 83.00 185 ALA A N 1
ATOM 1484 C CA . ALA A 1 185 ? -8.352 -5.170 16.527 1.00 83.00 185 ALA A CA 1
ATOM 1485 C C . ALA A 1 185 ? -7.575 -6.402 16.042 1.00 83.00 185 ALA A C 1
ATOM 1487 O O . ALA A 1 185 ? -6.347 -6.386 16.078 1.00 83.00 185 ALA A O 1
ATOM 1488 N N . ASP A 1 186 ? -8.248 -7.445 15.555 1.00 80.38 186 ASP A N 1
ATOM 1489 C CA . ASP A 1 186 ? -7.603 -8.628 14.976 1.00 80.38 186 ASP A CA 1
ATOM 1490 C C . ASP A 1 186 ? -6.977 -8.341 13.607 1.00 80.38 186 ASP A C 1
ATOM 1492 O O . ASP A 1 186 ? -5.835 -8.739 13.350 1.00 80.38 186 ASP A O 1
ATOM 1496 N N . LEU A 1 187 ? -7.674 -7.581 12.756 1.00 75.56 187 LEU A N 1
ATOM 1497 C CA . LEU A 1 187 ? -7.144 -7.118 11.470 1.00 75.56 187 LEU A CA 1
ATOM 1498 C C . LEU A 1 187 ? -5.870 -6.284 11.662 1.00 75.56 187 LEU A C 1
ATOM 1500 O O . LEU A 1 187 ? -4.862 -6.519 10.989 1.00 75.56 187 LEU A O 1
ATOM 1504 N N . TRP A 1 188 ? -5.884 -5.354 12.618 1.00 74.12 188 TRP A N 1
ATOM 1505 C CA . TRP A 1 188 ? -4.732 -4.508 12.931 1.00 74.12 188 TRP A CA 1
ATOM 1506 C C . TRP A 1 188 ? -3.685 -5.180 13.825 1.00 74.12 188 TRP A C 1
ATOM 1508 O O . TRP A 1 188 ? -2.505 -4.824 13.767 1.00 74.12 188 TRP A O 1
ATOM 1518 N N . GLY A 1 189 ? -4.070 -6.195 14.596 1.00 64.38 189 GLY A N 1
ATOM 1519 C CA . GLY A 1 189 ? -3.195 -6.963 15.481 1.00 64.38 189 GLY A CA 1
ATOM 1520 C C . GLY A 1 189 ? -2.091 -7.709 14.739 1.00 64.38 189 GLY A C 1
ATOM 1521 O O . GLY A 1 189 ? -0.989 -7.847 15.263 1.00 64.38 189 GLY A O 1
ATOM 1522 N N . ARG A 1 190 ? -2.328 -8.093 13.475 1.00 63.88 190 ARG A N 1
ATOM 1523 C CA . ARG A 1 190 ? -1.284 -8.633 12.580 1.00 63.88 190 ARG A CA 1
ATOM 1524 C C . ARG A 1 190 ? -0.137 -7.645 12.332 1.00 63.88 190 ARG A C 1
ATOM 1526 O O . ARG A 1 190 ? 0.972 -8.060 12.002 1.00 63.88 190 ARG A O 1
ATOM 1533 N N . ASN A 1 191 ? -0.402 -6.346 12.461 1.00 62.53 191 ASN A N 1
ATOM 1534 C CA . ASN A 1 191 ? 0.565 -5.281 12.218 1.00 62.53 191 ASN A CA 1
ATOM 1535 C C . ASN A 1 191 ? 1.111 -4.654 13.507 1.00 62.53 191 ASN A C 1
ATOM 1537 O O . ASN A 1 191 ? 2.260 -4.215 13.493 1.00 62.53 191 ASN A O 1
ATOM 1541 N N . SER A 1 192 ? 0.328 -4.629 14.591 1.00 69.25 192 SER A N 1
ATOM 1542 C CA . SER A 1 192 ? 0.727 -4.105 15.903 1.00 69.25 192 SER A CA 1
ATOM 1543 C C . SER A 1 192 ? 0.012 -4.824 17.044 1.00 69.25 192 SER A C 1
ATOM 1545 O O . SER A 1 192 ? -1.183 -4.627 17.272 1.00 69.25 192 SER A O 1
ATOM 1547 N N . GLU A 1 193 ? 0.759 -5.599 17.829 1.00 75.69 193 GLU A N 1
ATOM 1548 C CA . GLU A 1 193 ? 0.225 -6.246 19.031 1.00 75.69 193 GLU A CA 1
ATOM 1549 C C . GLU A 1 193 ? -0.222 -5.214 20.088 1.00 75.69 193 GLU A C 1
ATOM 1551 O O . GLU A 1 193 ? -1.237 -5.395 20.765 1.00 75.69 193 GLU A O 1
ATOM 1556 N N . TYR A 1 194 ? 0.489 -4.087 20.189 1.00 77.06 194 TYR A N 1
ATOM 1557 C CA . TYR A 1 194 ? 0.192 -3.011 21.141 1.00 77.06 194 TYR A CA 1
ATOM 1558 C C . TYR A 1 194 ? -1.164 -2.348 20.893 1.00 77.06 194 TYR A C 1
ATOM 1560 O O . TYR A 1 194 ? -1.865 -1.997 21.845 1.00 77.06 194 TYR A O 1
ATOM 1568 N N . PHE A 1 195 ? -1.559 -2.203 19.628 1.00 79.69 195 PHE A N 1
ATOM 1569 C CA . PHE A 1 195 ? -2.859 -1.631 19.288 1.00 79.69 195 PHE A CA 1
ATOM 1570 C C . PHE A 1 195 ? -3.999 -2.578 19.643 1.00 79.69 195 PHE A C 1
ATOM 1572 O O . PHE A 1 195 ? -4.959 -2.165 20.290 1.00 79.69 195 PHE A O 1
ATOM 1579 N N . LYS A 1 196 ? -3.842 -3.867 19.316 1.00 83.12 196 LYS A N 1
ATOM 1580 C CA . LYS A 1 196 ? -4.798 -4.907 19.702 1.00 83.12 196 LYS A CA 1
ATOM 1581 C C . LYS A 1 196 ? -5.007 -4.930 21.217 1.00 83.12 196 LYS A C 1
ATOM 1583 O O . LYS A 1 196 ? -6.143 -4.866 21.678 1.00 83.12 196 LYS A O 1
ATOM 1588 N N . ARG A 1 197 ? -3.921 -4.950 22.000 1.00 83.12 197 ARG A N 1
ATOM 1589 C CA . ARG A 1 197 ? -3.996 -4.904 23.472 1.00 83.12 197 ARG A CA 1
ATOM 1590 C C . ARG A 1 197 ? -4.708 -3.642 23.971 1.00 83.12 197 ARG A C 1
ATOM 1592 O O . ARG A 1 197 ? -5.586 -3.748 24.819 1.00 83.12 197 ARG A O 1
ATOM 1599 N N . SER A 1 198 ? -4.382 -2.472 23.421 1.00 84.75 198 SER A N 1
ATOM 1600 C CA . SER A 1 198 ? -5.021 -1.204 23.804 1.00 84.75 198 SER A CA 1
ATOM 1601 C C . SER A 1 198 ? -6.533 -1.196 23.546 1.00 84.75 198 SER A C 1
ATOM 1603 O O . SER A 1 198 ? -7.296 -0.754 24.401 1.00 84.75 198 SER A O 1
ATOM 1605 N N . LEU A 1 199 ? -6.984 -1.732 22.407 1.00 85.31 199 LEU A N 1
ATOM 1606 C CA . LEU A 1 199 ? -8.414 -1.847 22.097 1.00 85.31 199 LEU A CA 1
ATOM 1607 C C . LEU A 1 199 ? -9.133 -2.851 23.008 1.00 85.31 199 LEU A C 1
ATOM 1609 O O . LEU A 1 199 ? -10.240 -2.571 23.465 1.00 85.31 199 LEU A O 1
ATOM 1613 N N . HIS A 1 200 ? -8.496 -3.979 23.338 1.00 85.44 200 HIS A N 1
ATOM 1614 C CA . HIS A 1 200 ? -9.034 -4.910 24.335 1.00 85.44 200 HIS A CA 1
ATOM 1615 C C . HIS A 1 200 ? -9.192 -4.257 25.716 1.00 85.44 200 HIS A C 1
ATOM 1617 O O . HIS A 1 200 ? -10.210 -4.480 26.366 1.00 85.44 200 HIS A O 1
ATOM 1623 N N . LEU A 1 201 ? -8.229 -3.430 26.143 1.00 84.56 201 LEU A N 1
ATOM 1624 C CA . LEU A 1 201 ? -8.296 -2.698 27.414 1.00 84.56 201 LEU A CA 1
ATOM 1625 C C . LEU A 1 201 ? -9.422 -1.656 27.435 1.00 84.56 201 LEU A C 1
ATOM 1627 O O . LEU A 1 201 ? -10.109 -1.504 28.447 1.00 84.56 201 LEU A O 1
ATOM 1631 N N . ILE A 1 202 ? -9.635 -0.953 26.319 1.00 85.00 202 ILE A N 1
ATOM 1632 C CA . ILE A 1 202 ? -10.763 -0.026 26.152 1.00 85.00 202 ILE A CA 1
ATOM 1633 C C . ILE A 1 202 ? -12.081 -0.783 26.296 1.00 85.00 202 ILE A C 1
ATOM 1635 O O . ILE A 1 202 ? -12.918 -0.375 27.095 1.00 85.00 202 ILE A O 1
ATOM 1639 N N . LYS A 1 203 ? -12.224 -1.924 25.610 1.00 81.81 203 LYS A N 1
ATOM 1640 C CA . LYS A 1 203 ? -13.413 -2.776 25.723 1.00 81.81 203 LYS A CA 1
ATOM 1641 C C . LYS A 1 203 ? -13.664 -3.209 27.170 1.00 81.81 203 LYS A C 1
ATOM 1643 O O . LYS A 1 203 ? -14.773 -3.061 27.669 1.00 81.81 203 LYS A O 1
ATOM 1648 N N . SER A 1 204 ? -12.642 -3.718 27.861 1.00 82.75 204 SER A N 1
ATOM 1649 C CA . SER A 1 204 ? -12.787 -4.159 29.255 1.00 82.75 204 SER A CA 1
ATOM 1650 C C . SER A 1 204 ? -13.051 -3.021 30.242 1.00 82.75 204 SER A C 1
ATOM 1652 O O . SER A 1 204 ? -13.397 -3.300 31.377 1.00 82.75 204 SER A O 1
ATOM 1654 N N . SER A 1 205 ? -12.847 -1.761 29.848 1.00 77.12 205 SER A N 1
ATOM 1655 C CA . SER A 1 205 ? -13.136 -0.599 30.702 1.00 77.12 205 SER A CA 1
ATOM 1656 C C . SER A 1 205 ? -14.595 -0.137 30.608 1.00 77.12 205 SER A C 1
ATOM 1658 O O . SER A 1 205 ? -15.011 0.705 31.399 1.00 77.12 205 SER A O 1
ATOM 1660 N N . THR A 1 206 ? -15.347 -0.619 29.615 1.00 69.25 206 THR A N 1
ATOM 1661 C CA . THR A 1 206 ? -16.768 -0.282 29.408 1.00 69.25 206 THR A CA 1
ATOM 1662 C C . THR A 1 206 ? -17.703 -1.436 29.784 1.00 69.25 206 THR A C 1
ATOM 1664 O O . THR A 1 206 ? -18.895 -1.199 29.968 1.00 69.25 206 THR A O 1
ATOM 1667 N N . ALA A 1 207 ? -17.168 -2.657 29.911 1.00 53.00 207 ALA A N 1
ATOM 1668 C CA . ALA A 1 207 ? -17.848 -3.806 30.513 1.00 53.00 207 ALA A CA 1
ATOM 1669 C C . ALA A 1 207 ? -17.843 -3.703 32.045 1.00 53.00 207 ALA A C 1
ATOM 1671 O O . ALA A 1 207 ? -18.879 -4.056 32.649 1.00 53.00 207 ALA A O 1
#

pLDDT: mean 76.45, std 12.23, range [35.44, 91.56]

Solvent-accessible surface area (backbone atoms only — not comparable to full-atom values): 11409 Å² total; per-residue (Å²): 140,82,83,78,48,68,65,60,54,51,20,54,54,42,41,70,74,50,50,85,76,45,98,50,64,67,65,51,39,57,50,39,61,70,72,51,57,71,70,55,56,54,25,39,65,73,61,66,55,97,67,57,72,44,35,50,52,50,36,23,53,54,50,26,50,51,51,34,52,52,46,52,49,51,51,53,52,48,61,73,75,46,93,73,57,76,70,58,54,55,52,50,57,50,48,52,55,48,54,30,51,53,48,32,54,50,52,63,44,41,57,52,54,50,30,51,50,50,51,51,50,48,59,68,43,45,65,59,46,50,48,38,28,54,57,36,32,74,77,44,84,37,68,64,62,8,48,53,49,20,26,70,74,41,91,48,72,63,20,55,55,43,47,48,50,54,49,41,44,74,72,58,76,32,95,42,66,69,56,43,52,47,56,50,28,55,67,45,29,81,79,33,61,67,57,26,53,51,52,52,53,54,52,65,72,72,107

Radius of gyration: 24.56 Å; Cα contacts (8 Å, |Δi|>4): 159; chains: 1; bounding box: 66×33×64 Å